Protein 1VFJ (pdb70)

InterPro domains:
  IPR002187 Nitrogen regulatory protein PII [PF00543] (1-106)
  IPR002187 Nitrogen regulatory protein PII [PR00340] (2-17)
  IPR002187 Nitrogen regulatory protein PII [PR00340] (23-41)
  IPR002187 Nitrogen regulatory protein PII [PR00340] (52-75)
  IPR002187 Nitrogen regulatory protein PII [PR00340] (83-103)
  IPR002187 Nitrogen regulatory protein PII [PS51343] (1-112)
  IPR002187 Nitrogen regulatory protein PII [PTHR30115] (3-111)
  IPR002187 Nitrogen regulatory protein PII [SM00938] (4-105)
  IPR011322 Nitrogen regulatory PII-like, alpha/beta [SSF54913] (1-112)
  IPR015867 Nitrogen regulatory protein PII/ATP phosphoribosyltransferase, C-terminal [G3DSA:3.30.70.120] (1-116)
  IPR017918 Nitrogen regulatory protein PII, conserved site [PS00638] (83-96)

Sequence (300 aa):
MKLIVAIVRPEKLNEVLKALFQAEVRGLTLSRVQGHGGETERVETYRGTTVKMELHEKVRLEIGVSEPFVKPTVEAILKAARTGEVGDGKIFVLPVEKVYRIRTGEEDEAAVTPVQMKLIVAIVRPEKLNEVLKALFQAEVRGLTLSRVQGHGMELHEKVRLEIGVSEPFVKPTVEAILKAARTGEVGDGKIFVLPVEKVYRIRTGEEDMKLIVAIVRPEKLNEVLKALFQAEVRGLTLSRVQGHELHEKVRLEIGVSEPFVKPTVEAILKAARTGEVGDGKIFVLPVEKVYRIRTGEED

Organism: Thermus thermophilus (NCBI:txid274)

Solvent-accessible surface area: 14089 Å² total; per-residue (Å²): 32,33,2,0,0,0,11,0,43,47,130,35,13,104,79,0,17,151,12,0,61,162,23,79,8,88,32,11,13,2,24,102,6,65,0,20,20,21,135,78,50,102,128,85,2,116,180,11,93,27,48,132,114,5,40,91,85,11,0,14,0,10,0,13,5,5,86,92,42,15,167,49,0,7,111,12,0,25,143,2,0,125,56,24,120,85,11,1,17,29,0,13,1,6,22,16,85,58,0,30,35,4,70,60,38,70,81,37,107,54,0,13,64,35,116,168,32,42,2,0,0,0,12,0,38,49,123,40,29,125,87,0,8,88,20,0,4,71,46,110,20,70,10,6,13,14,25,196,8,63,3,37,77,179,120,64,107,110,29,5,15,0,8,0,3,6,27,84,100,127,17,111,56,5,1,86,27,0,14,182,13,0,116,56,40,119,132,31,1,19,41,0,8,4,6,24,18,98,85,7,29,57,1,83,76,28,100,74,103,62,31,1,0,1,0,12,0,37,43,132,39,28,103,68,0,14,130,28,1,120,144,28,117,9,150,30,14,12,10,25,159,8,70,1,93,183,68,97,96,18,5,14,0,6,0,10,8,43,91,102,69,19,131,48,0,3,65,8,0,39,159,5,0,124,51,28,117,119,26,2,15,40,0,9,0,5,35,18,82,96,4,26,78,0,86,37,26,116,106,87

Radius of gyration: 18.3 Å; Cα contacts (8 Å, |Δi|>4): 705; chains: 3; bou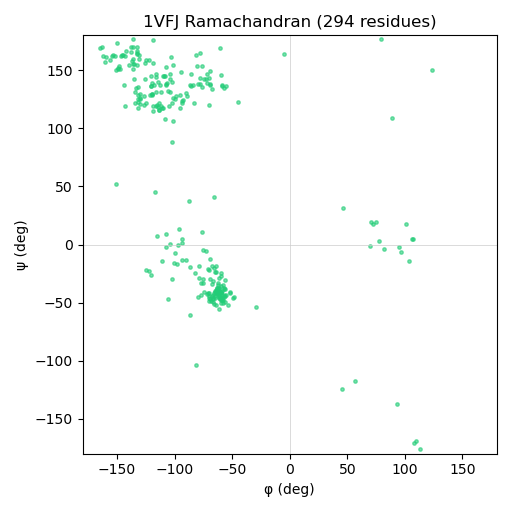nding box: 39×46×52 Å

Nearest PDB structures (foldseek):
  1vfj-assembly1_A  TM=1.009E+00  e=2.622E-23  Thermus thermophilus
  3mhy-assembly1_C  TM=8.639E-01  e=2.122E-12  Azospirillum brasilense
  3n5b-assembly1_A  TM=8.420E-01  e=3.493E-12  Nostoc sp. PCC 7120 = FACHB-418
  7p4v-assembly1_A  TM=8.617E-01  e=2.412E-11  Methanothermococcus thermolithotrophicus DSM 2095
  3ncr-assembly1_A  TM=8.640E-01  e=4.226E-11  Archaeoglobus fulgidus

CATH classification: 3.30.70.120

Secondary structure (DSSP, 8-state):
-EEEEEEE-GGGHHHHHHHHHHTT----EEEEEEEE-TT---HHHHTTS--STT-EEEEEEEEEE-GGGHHHHHHHHHHHH--SSTT--EEEEEE-SEEEETTT--BTHHHHS---/-EEEEEEE-GGGHHHHHHHHHHH--S-EEEEEEEEE----EEEEEEEEEE-GGGHHHHHHHHHHHH--SSTT--EEEEEE-SEEEETTT--B-/-EEEEEEE-GGGHHHHHHHHHHTT---EEEEEEEE---EEEEEEEEEE-HHHHHHHHHHHHHHH--SSTT--EEEEEE-SEEEETTTTEE-

Structure (mmCIF, N/CA/C/O backbone):
data_1VFJ
#
_entry.id   1VFJ
#
_cell.length_a   53.144
_cell.length_b   75.228
_cell.length_c   76.816
_cell.angle_alpha   90.00
_cell.angle_beta   90.00
_cell.angle_gamma   90.00
#
_symmetry.space_group_name_H-M   'P 21 21 21'
#
loop_
_entity.id
_entity.type
_entity.pdbx_description
1 polymer 'nitrogen regulatory protein p-II'
2 water water
#
loop_
_atom_site.group_PDB
_atom_site.id
_atom_site.type_symbol
_atom_site.label_atom_id
_atom_site.label_alt_id
_atom_site.label_comp_id
_atom_site.label_asym_id
_atom_site.label_entity_id
_atom_site.label_seq_id
_atom_site.pdbx_PDB_ins_code
_atom_site.Cartn_x
_atom_site.Cartn_y
_atom_site.Cartn_z
_atom_site.occupancy
_atom_site.B_iso_or_equiv
_atom_site.auth_seq_id
_atom_site.auth_comp_id
_atom_site.auth_asym_id
_atom_site.auth_atom_id
_atom_site.pdbx_PDB_model_num
ATOM 1 N N . MET A 1 1 ? 0.401 23.946 -27.677 1.00 26.83 1 MET A N 1
ATOM 2 C CA . MET A 1 1 ? 1.630 23.346 -27.072 1.00 25.46 1 MET A CA 1
ATOM 3 C C . MET A 1 1 ? 1.351 23.030 -25.613 1.00 21.38 1 MET A C 1
ATOM 4 O O . MET A 1 1 ? 0.532 23.694 -24.976 1.00 21.57 1 MET A O 1
ATOM 9 N N . LYS A 1 2 ? 2.039 22.023 -25.085 1.00 19.34 2 LYS A N 1
ATOM 10 C CA . LYS A 1 2 ? 1.901 21.677 -23.683 1.00 17.14 2 LYS A CA 1
ATOM 11 C C . LYS A 1 2 ? 3.300 21.345 -23.162 1.00 17.98 2 LYS A C 1
ATOM 12 O O . LYS A 1 2 ? 4.201 20.986 -23.929 1.00 17.21 2 LYS A O 1
ATOM 18 N N . LEU A 1 3 ? 3.479 21.516 -21.864 1.00 15.74 3 LEU A N 1
ATOM 19 C CA . LEU A 1 3 ? 4.751 21.154 -21.266 1.00 13.78 3 LEU A CA 1
ATOM 20 C C . LEU A 1 3 ? 4.392 19.959 -20.398 1.00 17.17 3 LEU A C 1
ATOM 21 O O . LEU A 1 3 ? 3.549 20.049 -19.489 1.00 17.15 3 LEU A O 1
ATOM 26 N N . ILE A 1 4 ? 5.007 18.818 -20.691 1.00 13.93 4 ILE A N 1
ATOM 27 C CA . ILE A 1 4 ? 4.712 17.621 -19.908 1.00 14.37 4 ILE A CA 1
ATOM 28 C C . ILE A 1 4 ? 5.794 17.379 -18.859 1.00 16.18 4 ILE A C 1
ATOM 29 O O . ILE A 1 4 ? 6.975 17.362 -19.176 1.00 16.02 4 ILE A O 1
ATOM 34 N N . VAL A 1 5 ? 5.383 17.256 -17.604 1.00 13.47 5 VAL A N 1
ATOM 35 C CA . VAL A 1 5 ? 6.346 16.987 -16.540 1.00 14.54 5 VAL A CA 1
ATOM 36 C C . VAL A 1 5 ? 5.982 15.606 -15.994 1.00 16.47 5 VAL A C 1
ATOM 37 O O . VAL A 1 5 ? 4.860 15.388 -15.516 1.00 19.45 5 VAL A O 1
ATOM 41 N N . ALA A 1 6 ? 6.919 14.670 -16.077 1.00 15.17 6 ALA A N 1
ATOM 42 C CA . ALA A 1 6 ? 6.662 13.318 -15.587 1.00 15.60 6 ALA A CA 1
ATOM 43 C C . ALA A 1 6 ? 7.661 12.939 -14.491 1.00 18.72 6 ALA A C 1
ATOM 44 O O . ALA A 1 6 ? 8.844 13.178 -14.629 1.00 17.13 6 ALA A O 1
ATOM 46 N N . ILE A 1 7 ? 7.163 12.329 -13.424 1.00 15.09 7 ILE A N 1
ATOM 47 C CA . ILE A 1 7 ? 7.999 11.855 -12.315 1.00 14.99 7 ILE A CA 1
ATOM 48 C C . ILE A 1 7 ? 7.947 10.315 -12.406 1.00 17.86 7 ILE A C 1
ATOM 49 O O . ILE A 1 7 ? 6.872 9.741 -12.284 1.00 17.63 7 ILE A O 1
ATOM 54 N N . VAL A 1 8 ? 9.090 9.662 -12.643 1.00 14.40 8 VAL A N 1
ATOM 55 C CA . VAL A 1 8 ? 9.136 8.191 -12.790 1.00 15.94 8 VAL A CA 1
ATOM 56 C C . VAL A 1 8 ? 10.258 7.586 -11.951 1.00 19.68 8 VAL A C 1
ATOM 57 O O . VAL A 1 8 ? 11.157 8.289 -11.491 1.00 17.95 8 VAL A O 1
ATOM 61 N N . ARG A 1 9 ? 10.199 6.274 -11.754 1.00 17.24 9 ARG A N 1
ATOM 62 C CA . ARG A 1 9 ? 11.223 5.577 -10.978 1.00 16.62 9 ARG A CA 1
ATOM 63 C C . ARG A 1 9 ? 12.498 5.512 -11.783 1.00 17.02 9 ARG A C 1
ATOM 64 O O . ARG A 1 9 ? 12.469 5.335 -13.008 1.00 18.10 9 ARG A O 1
ATOM 72 N N . PRO A 1 10 ? 13.637 5.647 -11.109 1.00 17.62 10 PRO A N 1
ATOM 73 C CA . PRO A 1 10 ? 14.907 5.590 -11.833 1.00 19.76 10 PRO A CA 1
ATOM 74 C C . PRO A 1 10 ? 15.061 4.285 -12.613 1.00 16.69 10 PRO A C 1
ATOM 75 O O . PRO A 1 10 ? 15.598 4.290 -13.709 1.00 24.30 10 PRO A O 1
ATOM 79 N N . GLU A 1 11 ? 14.592 3.174 -12.053 1.00 19.61 11 GLU A N 1
ATOM 80 C CA . GLU A 1 11 ? 14.757 1.891 -12.763 1.00 26.69 11 GLU A CA 1
ATOM 81 C C . GLU A 1 11 ? 13.903 1.784 -14.016 1.00 26.96 11 GLU A C 1
ATOM 82 O O . GLU A 1 11 ? 14.084 0.866 -14.838 1.00 29.20 11 GLU A O 1
ATOM 88 N N . LYS A 1 12 ? 12.963 2.708 -14.164 1.00 20.51 12 LYS A N 1
ATOM 89 C CA . LYS A 1 12 ? 12.102 2.712 -15.330 1.00 20.75 12 LYS A CA 1
ATOM 90 C C . LYS A 1 12 ? 12.541 3.720 -16.373 1.00 20.53 12 LYS A C 1
ATOM 91 O O . LYS A 1 12 ? 12.004 3.731 -17.465 1.00 20.90 12 LYS A O 1
ATOM 97 N N . LEU A 1 13 ? 13.528 4.552 -16.042 1.00 21.67 13 LEU A N 1
ATOM 98 C CA . LEU A 1 13 ? 13.960 5.608 -16.954 1.00 21.85 13 LEU A CA 1
ATOM 99 C C . LEU A 1 13 ? 14.336 5.153 -18.352 1.00 23.16 13 LEU A C 1
ATOM 100 O O . LEU A 1 13 ? 13.845 5.710 -19.325 1.00 21.19 13 LEU A O 1
ATOM 105 N N . ASN A 1 14 ? 15.210 4.156 -18.471 1.00 23.62 14 ASN A N 1
ATOM 106 C CA . ASN A 1 14 ? 15.594 3.732 -19.815 1.00 25.24 14 ASN A CA 1
ATOM 107 C C . ASN A 1 14 ? 14.407 3.256 -20.657 1.00 21.39 14 ASN A C 1
ATOM 108 O O . ASN A 1 14 ? 14.334 3.588 -21.833 1.00 24.28 14 ASN A O 1
ATOM 113 N N . GLU A 1 15 ? 13.492 2.486 -20.067 1.00 25.07 15 GLU A N 1
ATOM 114 C CA . GLU A 1 15 ? 12.312 1.998 -20.808 1.00 25.51 15 GLU A CA 1
ATOM 115 C C . GLU A 1 15 ? 11.459 3.190 -21.236 1.00 27.44 15 GLU A C 1
ATOM 116 O O . GLU A 1 15 ? 10.864 3.196 -22.310 1.00 26.22 15 GLU A O 1
ATOM 122 N N . VAL A 1 16 ? 11.378 4.191 -20.366 1.00 19.50 16 VAL A N 1
ATOM 123 C CA . VAL A 1 16 ? 10.602 5.372 -20.687 1.00 18.53 16 VAL A CA 1
ATOM 124 C C . VAL A 1 16 ? 11.213 6.163 -21.835 1.00 20.47 16 VAL A C 1
ATOM 125 O O . VAL A 1 16 ? 10.501 6.545 -22.754 1.00 20.19 16 VAL A O 1
ATOM 129 N N . LEU A 1 17 ? 12.525 6.404 -21.781 1.00 19.88 17 LEU A N 1
ATOM 130 C CA . LEU A 1 17 ? 13.190 7.145 -22.854 1.00 23.17 17 LEU A CA 1
ATOM 131 C C . LEU A 1 17 ? 13.078 6.408 -24.186 1.00 24.17 17 LEU A C 1
ATOM 132 O O . LEU A 1 17 ? 12.846 7.033 -25.219 1.00 23.28 17 LEU A O 1
ATOM 137 N N . LYS A 1 18 ? 13.217 5.086 -24.170 1.00 30.29 18 LYS A N 1
ATOM 138 C CA . LYS A 1 18 ? 13.106 4.341 -25.421 1.00 33.73 18 LYS A CA 1
ATOM 139 C C . LYS A 1 18 ? 11.708 4.439 -25.991 1.00 30.61 18 LYS A C 1
ATOM 140 O O . LYS A 1 18 ? 11.538 4.604 -27.200 1.00 29.51 18 LYS A O 1
ATOM 146 N N . ALA A 1 19 ? 10.705 4.359 -25.121 1.00 27.89 19 ALA A N 1
ATOM 147 C CA . ALA A 1 19 ? 9.321 4.470 -25.551 1.00 23.43 19 ALA A CA 1
ATOM 148 C C . ALA A 1 19 ? 9.043 5.863 -26.121 1.00 27.50 19 ALA A C 1
ATOM 149 O O . ALA A 1 19 ? 8.309 6.005 -27.110 1.00 27.53 19 ALA A O 1
ATOM 151 N N . LEU A 1 20 ? 9.588 6.902 -25.485 1.00 23.49 20 LEU A N 1
ATOM 152 C CA . LEU A 1 20 ? 9.382 8.249 -25.987 1.00 26.37 20 LEU A CA 1
ATOM 153 C C . LEU A 1 20 ? 10.019 8.452 -27.358 1.00 28.40 20 LEU A C 1
ATOM 154 O O . LEU A 1 20 ? 9.399 9.022 -28.248 1.00 29.23 20 LEU A O 1
ATOM 159 N N . PHE A 1 21 ? 11.255 7.998 -27.526 1.00 28.89 21 PHE A N 1
ATOM 160 C CA . PHE A 1 21 ? 11.920 8.159 -28.812 1.00 36.52 21 PHE A CA 1
ATOM 161 C C . PHE A 1 21 ? 11.142 7.396 -29.887 1.00 38.67 21 PHE A C 1
ATOM 162 O O . PHE A 1 21 ? 10.950 7.892 -30.990 1.00 42.36 21 PHE A O 1
ATOM 170 N N . GLN A 1 22 ? 10.668 6.205 -29.544 1.00 35.13 22 GLN A N 1
ATOM 171 C CA . GLN A 1 22 ? 9.887 5.399 -30.462 1.00 41.22 22 GLN A CA 1
ATOM 172 C C . GLN A 1 22 ? 8.641 6.172 -30.878 1.00 40.11 22 GLN A C 1
ATOM 173 O O . GLN A 1 22 ? 8.092 5.931 -31.947 1.00 40.45 22 GLN A O 1
ATOM 179 N N . ALA A 1 23 ? 8.202 7.117 -30.045 1.00 34.95 23 ALA A N 1
ATOM 180 C CA . ALA A 1 23 ? 7.014 7.906 -30.354 1.00 33.01 23 ALA A CA 1
ATOM 181 C C . ALA A 1 23 ? 7.310 9.256 -31.005 1.00 29.79 23 ALA A C 1
ATOM 182 O O . ALA A 1 23 ? 6.422 10.104 -31.094 1.00 32.95 23 ALA A O 1
ATOM 184 N N . GLU A 1 24 ? 8.549 9.446 -31.463 1.00 31.43 24 GLU A N 1
ATOM 185 C CA . GLU A 1 24 ? 8.987 10.695 -32.109 1.00 38.65 24 GLU A CA 1
ATOM 186 C C . GLU A 1 24 ? 9.117 11.891 -31.157 1.00 37.75 24 GLU A C 1
ATOM 187 O O . GLU A 1 24 ? 9.112 13.045 -31.589 1.00 39.32 24 GLU A O 1
ATOM 193 N N . VAL A 1 25 ? 9.224 11.609 -29.865 1.00 37.39 25 VAL A N 1
ATOM 194 C CA . VAL A 1 25 ? 9.362 12.645 -28.848 1.00 39.42 25 VAL A CA 1
ATOM 195 C C . VAL A 1 25 ? 10.832 12.671 -28.446 1.00 47.86 25 VAL A C 1
ATOM 196 O O . VAL A 1 25 ? 11.228 11.986 -27.492 1.00 43.12 25 VAL A O 1
ATOM 200 N N . ARG A 1 26 ? 11.626 13.464 -29.173 1.00 44.52 26 ARG A N 1
ATOM 201 C CA . ARG A 1 26 ? 13.080 13.564 -28.963 1.00 51.28 26 ARG A CA 1
ATOM 202 C C . ARG A 1 26 ? 13.591 14.565 -27.921 1.00 48.47 26 ARG A C 1
ATOM 203 O O . ARG A 1 26 ? 14.270 14.190 -26.958 1.00 49.48 26 ARG A O 1
ATOM 211 N N . GLY A 1 27 ? 13.286 15.841 -28.146 1.00 40.16 27 GLY A N 1
ATOM 212 C CA . GLY A 1 27 ? 13.753 16.895 -27.260 1.00 39.46 27 GLY A CA 1
ATOM 213 C C . GLY A 1 27 ? 13.129 16.931 -25.880 1.00 31.24 27 GLY A C 1
ATOM 214 O O . GLY A 1 27 ? 11.917 17.100 -25.744 1.00 30.96 27 GLY A O 1
ATOM 215 N N . LEU A 1 28 ? 13.969 16.795 -24.855 1.00 28.32 28 LEU A N 1
ATOM 216 C CA . LEU A 1 28 ? 13.493 16.799 -23.472 1.00 23.93 28 LEU A CA 1
ATOM 217 C C . LEU A 1 28 ? 14.656 17.006 -22.496 1.00 22.49 28 LEU A C 1
ATOM 218 O O . LEU A 1 28 ? 15.835 16.969 -22.886 1.00 25.14 28 LEU A O 1
ATOM 223 N N . THR A 1 29 ? 14.333 17.257 -21.231 1.00 18.62 29 THR A N 1
ATOM 224 C CA . THR A 1 29 ? 15.394 17.366 -20.237 1.00 18.88 29 THR A CA 1
ATOM 225 C C . THR A 1 29 ? 14.972 16.596 -19.010 1.00 17.26 29 THR A C 1
ATOM 226 O O . THR A 1 29 ? 13.791 16.365 -18.788 1.00 19.47 29 THR A O 1
ATOM 230 N N . LEU A 1 30 ? 15.950 16.165 -18.236 1.00 16.42 30 LEU A N 1
ATOM 231 C CA . LEU A 1 30 ? 15.612 15.425 -17.037 1.00 17.45 30 LEU A CA 1
ATOM 232 C C . LEU A 1 30 ? 16.590 15.685 -15.901 1.00 17.39 30 LEU A C 1
ATOM 233 O O . LEU A 1 30 ? 17.685 16.213 -16.087 1.00 14.97 30 LEU A O 1
ATOM 238 N N . SER A 1 31 ? 16.146 15.356 -14.700 1.00 17.56 31 SER A N 1
ATOM 239 C CA . SER A 1 31 ? 16.974 15.524 -13.532 1.00 18.69 31 SER A CA 1
ATOM 240 C C . SER A 1 31 ? 16.462 14.657 -12.412 1.00 20.53 31 SER A C 1
ATOM 241 O O . SER A 1 31 ? 15.309 14.200 -12.410 1.00 17.56 31 SER A O 1
ATOM 244 N N . ARG A 1 32 ? 17.341 14.426 -11.446 1.00 18.05 32 ARG A N 1
ATOM 245 C CA . ARG A 1 32 ? 16.992 13.627 -10.285 1.00 15.84 32 ARG A CA 1
ATOM 246 C C . ARG A 1 32 ? 16.361 14.501 -9.214 1.00 19.59 32 ARG A C 1
ATOM 247 O O . ARG A 1 32 ? 16.816 15.626 -8.927 1.00 20.15 32 ARG A O 1
ATOM 255 N N . VAL A 1 33 ? 15.305 13.995 -8.603 1.00 14.84 33 VAL A N 1
ATOM 256 C CA . VAL A 1 33 ? 14.645 14.724 -7.526 1.00 14.59 33 VAL A CA 1
ATOM 257 C C . VAL A 1 33 ? 14.322 13.708 -6.435 1.00 15.53 33 VAL A C 1
ATOM 258 O O . VAL A 1 33 ? 14.483 12.481 -6.633 1.00 16.95 33 VAL A O 1
ATOM 262 N N . GLN A 1 34 ? 13.901 14.205 -5.274 1.00 13.12 34 GLN A N 1
ATOM 263 C CA . GLN A 1 34 ? 13.509 13.288 -4.196 1.00 13.33 34 GLN A CA 1
ATOM 264 C C . GLN A 1 34 ? 12.001 13.425 -4.154 1.00 18.75 34 GLN A C 1
ATOM 265 O O . GLN A 1 34 ? 11.485 14.533 -4.258 1.00 19.03 34 GLN A O 1
ATOM 271 N N . GLY A 1 35 ? 11.275 12.326 -3.999 1.00 15.09 35 GLY A N 1
ATOM 272 C CA . GLY A 1 35 ? 9.838 12.517 -3.978 1.00 17.59 35 GLY A CA 1
ATOM 273 C C . GLY A 1 35 ? 9.087 11.523 -3.141 1.00 21.19 35 GLY A C 1
ATOM 274 O O . GLY A 1 35 ? 9.647 10.563 -2.608 1.00 18.72 35 GLY A O 1
ATOM 275 N N . HIS A 1 36 ? 7.793 11.789 -3.016 1.00 16.17 36 HIS A N 1
ATOM 276 C CA . HIS A 1 36 ? 6.915 10.931 -2.252 1.00 19.07 36 HIS A CA 1
ATOM 277 C C . HIS A 1 36 ? 5.631 10.957 -3.060 1.00 21.09 36 HIS A C 1
ATOM 278 O O . HIS A 1 36 ? 5.045 12.019 -3.267 1.00 23.12 36 HIS A O 1
ATOM 285 N N . GLY A 1 37 ? 5.221 9.793 -3.533 1.00 31.99 37 GLY A N 1
ATOM 286 C CA . GLY A 1 37 ? 4.026 9.728 -4.337 1.00 35.56 37 GLY A CA 1
ATOM 287 C C . GLY A 1 37 ? 2.989 8.862 -3.691 1.00 35.23 37 GLY A C 1
ATOM 288 O O . GLY A 1 37 ? 3.217 8.224 -2.652 1.00 38.11 37 GLY A O 1
ATOM 289 N N . GLY A 1 38 ? 1.834 8.821 -4.327 1.00 39.68 38 GLY A N 1
ATOM 290 C CA . GLY A 1 38 ? 0.759 8.047 -3.776 1.00 35.14 38 GLY A CA 1
ATOM 291 C C . GLY A 1 38 ? 0.225 8.953 -2.684 1.00 40.99 38 GLY A C 1
ATOM 292 O O . GLY A 1 38 ? 0.763 10.039 -2.403 1.00 47.22 38 GLY A O 1
ATOM 293 N N . GLU A 1 39 ? -0.831 8.495 -2.058 1.00 29.94 39 GLU A N 1
ATOM 294 C CA . GLU A 1 39 ? -1.471 9.257 -1.009 1.00 31.30 39 GLU A CA 1
ATOM 295 C C . GLU A 1 39 ? -1.338 8.442 0.263 1.00 31.01 39 GLU A C 1
ATOM 296 O O . GLU A 1 39 ? -2.303 8.269 1.013 1.00 32.75 39 GLU A O 1
ATOM 302 N N . THR A 1 40 ? -0.134 7.920 0.482 1.00 27.69 40 THR A N 1
ATOM 303 C CA . THR A 1 40 ? 0.176 7.132 1.670 1.00 32.06 40 THR A CA 1
ATOM 304 C C . THR A 1 40 ? 1.234 7.851 2.522 1.00 33.28 40 THR A C 1
ATOM 305 O O . THR A 1 40 ? 2.108 8.531 1.984 1.00 35.18 40 THR A O 1
ATOM 309 N N . GLU A 1 41 ? 1.156 7.704 3.847 1.00 27.17 41 GLU A N 1
ATOM 310 C CA . GLU A 1 41 ? 2.141 8.301 4.757 1.00 24.62 41 GLU A CA 1
ATOM 311 C C . GLU A 1 41 ? 2.245 7.342 5.930 1.00 32.89 41 GLU A C 1
ATOM 312 O O . GLU A 1 41 ? 1.269 6.660 6.260 1.00 25.14 41 GLU A O 1
ATOM 318 N N . ARG A 1 42 ? 3.411 7.301 6.570 1.00 27.45 42 ARG A N 1
ATOM 319 C CA . ARG A 1 42 ? 3.564 6.451 7.741 1.00 31.21 42 ARG A CA 1
ATOM 320 C C . ARG A 1 42 ? 2.965 7.220 8.908 1.00 26.39 42 ARG A C 1
ATOM 321 O O . ARG A 1 42 ? 2.913 8.463 8.907 1.00 25.53 42 ARG A O 1
ATOM 329 N N . VAL A 1 43 ? 2.498 6.501 9.918 1.00 28.29 43 VAL A N 1
ATOM 330 C CA . VAL A 1 43 ? 1.940 7.178 11.083 1.00 27.35 43 VAL A CA 1
ATOM 331 C C . VAL A 1 43 ? 2.933 8.179 11.711 1.00 32.42 43 VAL A C 1
ATOM 332 O O . VAL A 1 43 ? 2.576 9.307 12.076 1.00 29.14 43 VAL A O 1
ATOM 336 N N . GLU A 1 44 ? 4.190 7.773 11.830 1.00 35.17 44 GLU A N 1
ATOM 337 C CA . GLU A 1 44 ? 5.185 8.645 12.435 1.00 43.14 44 GLU A CA 1
ATOM 338 C C . GLU A 1 44 ? 5.370 9.928 11.624 1.00 39.74 44 GLU A C 1
ATOM 339 O O . GLU A 1 44 ? 5.611 11.002 12.183 1.00 37.25 44 GLU A O 1
ATOM 345 N N . THR A 1 45 ? 5.215 9.819 10.309 1.00 33.52 45 THR A N 1
ATOM 346 C CA . THR A 1 45 ? 5.364 10.978 9.431 1.00 34.04 45 THR A CA 1
ATOM 347 C C . THR A 1 45 ? 4.232 11.986 9.650 1.00 34.46 45 THR A C 1
ATOM 348 O O . THR A 1 45 ? 4.466 13.196 9.789 1.00 30.93 45 THR A O 1
ATOM 352 N N . TYR A 1 46 ? 3.003 11.484 9.664 1.00 24.23 46 TYR A N 1
ATOM 353 C CA . TYR A 1 46 ? 1.842 12.336 9.882 1.00 26.92 46 TYR A CA 1
ATOM 354 C C . TYR A 1 46 ? 1.929 12.989 11.270 1.00 34.57 46 TYR A C 1
ATOM 355 O O . TYR A 1 46 ? 1.408 14.073 11.486 1.00 37.28 46 TYR A O 1
ATOM 364 N N . ARG A 1 47 ? 2.584 12.316 12.209 1.00 43.77 47 ARG A N 1
ATOM 365 C CA . ARG A 1 47 ? 2.728 12.856 13.552 1.00 57.64 47 ARG A CA 1
ATOM 366 C C . ARG A 1 47 ? 3.784 13.963 13.543 1.00 63.61 47 ARG A C 1
ATOM 367 O O . ARG A 1 47 ? 4.016 14.627 14.555 1.00 64.82 47 ARG A O 1
ATOM 375 N N . GLY A 1 48 ? 4.415 14.153 12.385 1.00 69.74 48 GLY A N 1
ATOM 376 C CA . GLY A 1 48 ? 5.426 15.185 12.224 1.00 76.10 48 GLY A CA 1
ATOM 377 C C . GLY A 1 48 ? 6.727 14.951 12.969 1.00 80.34 48 GLY A C 1
ATOM 378 O O . GLY A 1 48 ? 7.654 15.756 12.883 1.00 79.54 48 GLY A O 1
ATOM 379 N N . THR A 1 49 ? 6.802 13.848 13.702 1.00 84.69 49 THR A N 1
ATOM 380 C CA . THR A 1 49 ? 7.998 13.529 14.465 1.00 89.23 49 THR A CA 1
ATOM 381 C C . THR A 1 49 ? 9.081 12.950 13.563 1.00 90.12 49 THR A C 1
ATOM 382 O O . THR A 1 49 ? 10.257 12.945 13.922 1.00 89.30 49 THR A O 1
ATOM 386 N N . THR A 1 50 ? 8.687 12.483 12.383 1.00 92.69 50 THR A N 1
ATOM 387 C CA . THR A 1 50 ? 9.645 11.874 11.470 1.00 95.61 50 THR A CA 1
ATOM 388 C C . THR A 1 50 ? 9.331 12.065 9.987 1.00 96.64 50 THR A C 1
ATOM 389 O O . THR A 1 50 ? 8.178 12.232 9.598 1.00 97.72 50 THR A O 1
ATOM 393 N N . VAL A 1 51 ? 10.382 12.033 9.173 1.00 96.91 51 VAL A N 1
ATOM 394 C CA . VAL A 1 51 ? 10.282 12.157 7.721 1.00 96.76 51 VAL A CA 1
ATOM 395 C C . VAL A 1 51 ? 11.464 11.380 7.130 1.00 96.83 51 VAL A C 1
ATOM 396 O O . VAL A 1 51 ? 12.232 11.901 6.316 1.00 98.76 51 VAL A O 1
ATOM 400 N N . LYS A 1 52 ? 11.606 10.129 7.564 1.00 93.02 52 LYS A N 1
ATOM 401 C CA . LYS A 1 52 ? 12.688 9.265 7.102 1.00 88.21 52 LYS A CA 1
ATOM 402 C C . LYS A 1 52 ? 12.381 8.621 5.758 1.00 82.87 52 LYS A C 1
ATOM 403 O O . LYS A 1 52 ? 12.471 9.268 4.712 1.00 83.21 52 LYS A O 1
ATOM 409 N N . MET A 1 53 ? 12.025 7.340 5.791 1.00 74.63 53 MET A N 1
ATOM 410 C CA . MET A 1 53 ? 11.714 6.609 4.571 1.00 67.99 53 MET A CA 1
ATOM 411 C C . MET A 1 53 ? 10.471 7.128 3.858 1.00 57.44 53 MET A C 1
ATOM 412 O O . MET A 1 53 ? 9.656 6.345 3.372 1.00 57.46 53 MET A O 1
ATOM 417 N N . GLU A 1 54 ? 10.312 8.445 3.809 1.00 37.69 54 GLU A N 1
ATOM 418 C CA . GLU A 1 54 ? 9.169 8.998 3.105 1.00 39.49 54 GLU A CA 1
ATOM 419 C C . GLU A 1 54 ? 9.620 9.516 1.750 1.00 30.29 54 GLU A C 1
ATOM 420 O O . GLU A 1 54 ? 8.841 9.492 0.801 1.00 32.54 54 GLU A O 1
ATOM 426 N N . LEU A 1 55 ? 10.872 9.970 1.625 1.00 21.43 55 LEU A N 1
ATOM 427 C CA . LEU A 1 55 ? 11.304 10.456 0.310 1.00 19.88 55 LEU A CA 1
ATOM 428 C C . LEU A 1 55 ? 12.209 9.445 -0.396 1.00 21.20 55 LEU A C 1
ATOM 429 O O . LEU A 1 55 ? 13.018 8.779 0.241 1.00 24.49 55 LEU A O 1
ATOM 434 N N . HIS A 1 56 ? 12.059 9.331 -1.710 1.00 19.00 56 HIS A N 1
ATOM 435 C CA . HIS A 1 56 ? 12.822 8.384 -2.514 1.00 19.14 56 HIS A CA 1
ATOM 436 C C . HIS A 1 56 ? 13.306 9.046 -3.798 1.00 18.33 56 HIS A C 1
ATOM 437 O O . HIS A 1 56 ? 12.643 9.937 -4.312 1.00 18.45 56 HIS A O 1
ATOM 444 N N . GLU A 1 57 ? 14.437 8.609 -4.347 1.00 17.04 57 GLU A N 1
ATOM 445 C CA . GLU A 1 57 ? 14.887 9.238 -5.568 1.00 14.69 57 GLU A CA 1
ATOM 446 C C . GLU A 1 57 ? 13.964 8.892 -6.748 1.00 15.54 57 GLU A C 1
ATOM 447 O O . GLU A 1 57 ? 13.527 7.739 -6.895 1.00 16.74 57 GLU A O 1
ATOM 453 N N . LYS A 1 58 ? 13.676 9.909 -7.563 1.00 13.67 58 LYS A N 1
ATOM 454 C CA . LYS A 1 58 ? 12.839 9.771 -8.761 1.00 14.38 58 LYS A CA 1
ATOM 455 C C . LYS A 1 58 ? 13.537 10.544 -9.862 1.00 14.92 58 LYS A C 1
ATOM 456 O O . LYS A 1 58 ? 14.492 11.298 -9.604 1.00 17.80 58 LYS A O 1
ATOM 462 N N . VAL A 1 59 ? 13.045 10.376 -11.086 1.00 13.54 59 VAL A N 1
ATOM 463 C CA . VAL A 1 59 ? 13.589 11.135 -12.208 1.00 14.97 59 VAL A CA 1
ATOM 464 C C . VAL A 1 59 ? 12.443 12.015 -12.710 1.00 16.33 59 VAL A C 1
ATOM 465 O O . VAL A 1 59 ? 11.318 11.559 -12.874 1.00 15.77 59 VAL A O 1
ATOM 469 N N . ARG A 1 60 ? 12.735 13.292 -12.885 1.00 15.04 60 ARG A N 1
ATOM 470 C CA . ARG A 1 60 ? 11.750 14.248 -13.370 1.00 17.00 60 ARG A CA 1
ATOM 471 C C . ARG A 1 60 ? 12.074 14.570 -14.821 1.00 19.21 60 ARG A C 1
ATOM 472 O O . ARG A 1 60 ? 13.152 15.078 -15.109 1.00 17.25 60 ARG A O 1
ATOM 480 N N . LEU A 1 61 ? 11.137 14.281 -15.731 1.00 14.25 61 LEU A N 1
ATOM 481 C CA . LEU A 1 61 ? 11.308 14.563 -17.143 1.00 14.86 61 LEU A CA 1
ATOM 482 C C . LEU A 1 61 ? 10.422 15.761 -17.502 1.00 16.09 61 LEU A C 1
ATOM 483 O O . LEU A 1 61 ? 9.297 15.867 -17.024 1.00 18.11 61 LEU A O 1
ATOM 488 N N . GLU A 1 62 ? 10.953 16.663 -18.324 1.00 16.27 62 GLU A N 1
ATOM 489 C CA . GLU A 1 62 ? 10.227 17.869 -18.764 1.00 16.61 62 GLU A CA 1
ATOM 490 C C . GLU A 1 62 ? 10.297 17.833 -20.288 1.00 16.28 62 GLU A C 1
ATOM 491 O O . GLU A 1 62 ? 11.392 17.904 -20.861 1.00 18.54 62 GLU A O 1
ATOM 497 N N . ILE A 1 63 ? 9.134 17.784 -20.940 1.00 13.76 63 ILE A N 1
ATOM 498 C CA . ILE A 1 63 ? 9.081 17.622 -22.403 1.00 15.43 63 ILE A CA 1
ATOM 499 C C . ILE A 1 63 ? 8.095 18.597 -23.020 1.00 15.49 63 ILE A C 1
ATOM 500 O O . ILE A 1 63 ? 6.906 18.564 -22.672 1.00 16.72 63 ILE A O 1
ATOM 505 N N . GLY A 1 64 ? 8.566 19.440 -23.939 1.00 14.36 64 GLY A N 1
ATOM 506 C CA . GLY A 1 64 ? 7.671 20.364 -24.616 1.00 15.02 64 GLY A CA 1
ATOM 507 C C . GLY A 1 64 ? 7.123 19.658 -25.848 1.00 21.51 64 GLY A C 1
ATOM 508 O O . GLY A 1 64 ? 7.902 19.137 -26.634 1.00 22.37 64 GLY A O 1
ATOM 509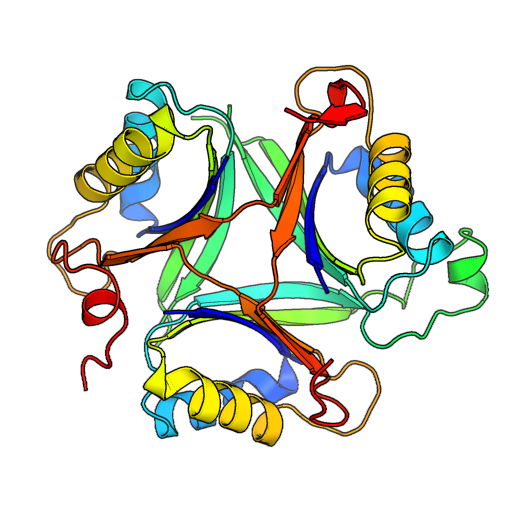 N N . VAL A 1 65 ? 5.802 19.628 -26.018 1.00 17.43 65 VAL A N 1
ATOM 510 C CA . VAL A 1 65 ? 5.233 18.935 -27.184 1.00 20.13 65 VAL A CA 1
ATOM 511 C C . VAL A 1 65 ? 4.129 19.727 -27.849 1.00 17.65 65 VAL A C 1
ATOM 512 O O . VAL A 1 65 ? 3.491 20.570 -27.227 1.00 20.83 65 VAL A O 1
ATOM 516 N N . SER A 1 66 ? 3.909 19.475 -29.142 1.00 20.58 66 SER A N 1
ATOM 517 C CA . SER A 1 66 ? 2.817 20.149 -29.843 1.00 19.97 66 SER A CA 1
ATOM 518 C C . SER A 1 66 ? 1.529 19.390 -29.504 1.00 23.89 66 SER A C 1
ATOM 519 O O . SER A 1 66 ? 1.591 18.255 -29.051 1.00 25.16 66 SER A O 1
ATOM 522 N N . GLU A 1 67 ? 0.372 20.005 -29.734 1.00 23.57 67 GLU A N 1
ATOM 523 C CA . GLU A 1 67 ? -0.898 19.381 -29.386 1.00 23.15 67 GLU A CA 1
ATOM 524 C C . GLU A 1 67 ? -1.081 17.949 -29.869 1.00 25.65 67 GLU A C 1
ATOM 525 O O . GLU A 1 67 ? -1.513 17.092 -29.107 1.00 28.75 67 GLU A O 1
ATOM 531 N N . PRO A 1 68 ? -0.743 17.670 -31.140 1.00 31.95 68 PRO A N 1
ATOM 532 C CA . PRO A 1 68 ? -0.908 16.307 -31.655 1.00 31.80 68 PRO A CA 1
ATOM 533 C C . PRO A 1 68 ? -0.111 15.259 -30.901 1.00 31.75 68 PRO A C 1
ATOM 534 O O . PRO A 1 68 ? -0.501 14.096 -30.859 1.00 31.53 68 PRO A O 1
ATOM 538 N N . PHE A 1 69 ? 1.001 15.671 -30.299 1.00 24.76 69 PHE A N 1
ATOM 539 C CA . PHE A 1 69 ? 1.851 14.734 -29.595 1.00 22.24 69 PHE A CA 1
ATOM 540 C C . PHE A 1 69 ? 1.600 14.573 -28.098 1.00 20.49 69 PHE A C 1
ATOM 541 O O . PHE A 1 69 ? 2.282 13.782 -27.435 1.00 22.42 69 PHE A O 1
ATOM 549 N N . VAL A 1 70 ? 0.617 15.283 -27.564 1.00 19.63 70 VAL A N 1
ATOM 550 C CA . VAL A 1 70 ? 0.347 15.134 -26.137 1.00 19.91 70 VAL A CA 1
ATOM 551 C C . VAL A 1 70 ? -0.118 13.711 -25.833 1.00 24.30 70 VAL A C 1
ATOM 552 O O . VAL A 1 70 ? 0.424 13.044 -24.964 1.00 19.09 70 VAL A O 1
ATOM 556 N N . LYS A 1 71 ? -1.129 13.232 -26.558 1.00 21.46 71 LYS A N 1
ATOM 557 C CA . LYS A 1 71 ? -1.624 11.896 -26.261 1.00 23.68 71 LYS A CA 1
ATOM 558 C C . LYS A 1 71 ? -0.562 10.807 -26.403 1.00 21.32 71 LYS A C 1
ATOM 559 O O . LYS A 1 71 ? -0.378 10.003 -25.501 1.00 20.74 71 LYS A O 1
ATOM 565 N N . PRO A 1 72 ? 0.166 10.762 -27.531 1.00 23.38 72 PRO A N 1
ATOM 566 C CA . PRO A 1 72 ? 1.204 9.735 -27.701 1.00 20.92 72 PRO A CA 1
ATOM 567 C C . PRO A 1 72 ? 2.286 9.807 -26.628 1.00 26.34 72 PRO A C 1
ATOM 568 O O . PRO A 1 72 ? 2.829 8.780 -26.212 1.00 19.35 72 PRO A O 1
ATOM 572 N N . THR A 1 73 ? 2.631 11.019 -26.194 1.00 19.83 73 THR A N 1
ATOM 573 C CA . THR A 1 73 ? 3.677 11.145 -25.176 1.00 22.59 73 THR A CA 1
ATOM 574 C C . THR A 1 73 ? 3.187 10.613 -23.835 1.00 19.04 73 THR A C 1
ATOM 575 O O . THR A 1 73 ? 3.884 9.862 -23.167 1.00 22.10 73 THR A O 1
ATOM 579 N N . VAL A 1 74 ? 1.988 11.008 -23.428 1.00 16.31 74 VAL A N 1
ATOM 580 C CA . VAL A 1 74 ? 1.433 10.496 -22.192 1.00 17.07 74 VAL A CA 1
ATOM 581 C C . VAL A 1 74 ? 1.318 8.967 -22.260 1.00 22.58 74 VAL A C 1
ATOM 582 O O . VAL A 1 74 ? 1.721 8.253 -21.349 1.00 17.71 74 VAL A O 1
ATOM 586 N N . GLU A 1 75 ? 0.775 8.442 -23.361 1.00 18.32 75 GLU A N 1
ATOM 587 C CA . GLU A 1 75 ? 0.619 6.985 -23.465 1.00 19.99 75 GLU A CA 1
ATOM 588 C C . GLU A 1 75 ? 1.957 6.246 -23.366 1.00 17.76 75 GLU A C 1
ATOM 589 O O . GLU A 1 75 ? 2.062 5.209 -22.716 1.00 20.84 75 GLU A O 1
ATOM 595 N N . ALA A 1 76 ? 2.994 6.780 -24.000 1.00 18.21 76 ALA A N 1
ATOM 596 C CA . ALA A 1 76 ? 4.304 6.133 -23.946 1.00 20.07 76 ALA A CA 1
ATOM 597 C C . ALA A 1 76 ? 4.826 6.058 -22.520 1.00 21.64 76 ALA A C 1
ATOM 598 O O . ALA A 1 76 ? 5.379 5.043 -22.102 1.00 16.91 76 ALA A O 1
ATOM 600 N N . ILE A 1 77 ? 4.700 7.157 -21.775 1.00 16.82 77 ILE A N 1
ATOM 601 C CA . ILE A 1 77 ? 5.155 7.169 -20.398 1.00 18.23 77 ILE A CA 1
ATOM 602 C C . ILE A 1 77 ? 4.305 6.254 -19.519 1.00 15.22 77 ILE A C 1
ATOM 603 O O . ILE A 1 77 ? 4.840 5.467 -18.731 1.00 18.80 77 ILE A O 1
ATOM 608 N N . LEU A 1 78 ? 2.986 6.320 -19.678 1.00 18.00 78 LEU A N 1
ATOM 609 C CA . LEU A 1 78 ? 2.131 5.467 -18.865 1.00 17.13 78 LEU A CA 1
ATOM 610 C C . LEU A 1 78 ? 2.423 3.991 -19.068 1.00 21.48 78 LEU A C 1
ATOM 611 O O . LEU A 1 78 ? 2.463 3.220 -18.112 1.00 22.58 78 LEU A O 1
ATOM 616 N N . LYS A 1 79 ? 2.666 3.588 -20.307 1.00 20.55 79 LYS A N 1
ATOM 617 C CA . LYS A 1 79 ? 2.915 2.169 -20.561 1.00 19.76 79 LYS A CA 1
ATOM 618 C C . LYS A 1 79 ? 4.249 1.717 -20.006 1.00 23.36 79 LYS A C 1
ATOM 619 O O . LYS A 1 79 ? 4.342 0.677 -19.351 1.00 21.80 79 LYS A O 1
ATOM 625 N N . ALA A 1 80 ? 5.282 2.518 -20.255 1.00 18.15 80 ALA A N 1
ATOM 626 C CA . ALA A 1 80 ? 6.614 2.167 -19.842 1.00 21.84 80 ALA A CA 1
ATOM 627 C C . ALA A 1 80 ? 6.970 2.301 -18.375 1.00 24.13 80 ALA A C 1
ATOM 628 O O . ALA A 1 80 ? 7.731 1.496 -17.871 1.00 24.15 80 ALA A O 1
ATOM 630 N N . ALA A 1 81 ? 6.387 3.284 -17.688 1.00 20.61 81 ALA A N 1
ATOM 631 C CA . ALA A 1 81 ? 6.753 3.575 -16.299 1.00 20.54 81 ALA A CA 1
ATOM 632 C C . ALA A 1 81 ? 6.014 2.872 -15.189 1.00 23.21 81 ALA A C 1
ATOM 633 O O . ALA A 1 81 ? 6.454 2.913 -14.034 1.00 22.24 81 ALA A O 1
ATOM 635 N N . ARG A 1 82 ? 4.894 2.245 -15.525 1.00 21.37 82 ARG A N 1
ATOM 636 C CA . ARG A 1 82 ? 4.083 1.572 -14.535 1.00 22.99 82 ARG A CA 1
ATOM 637 C C . ARG A 1 82 ? 4.715 0.287 -14.010 1.00 23.43 82 ARG A C 1
ATOM 638 O O . ARG A 1 82 ? 5.321 -0.465 -14.778 1.00 27.67 82 ARG A O 1
ATOM 646 N N . THR A 1 83 ? 4.604 0.063 -12.704 1.00 25.44 83 THR A N 1
ATOM 647 C CA . THR A 1 83 ? 5.053 -1.193 -12.093 1.00 27.49 83 THR A CA 1
ATOM 648 C C . THR A 1 83 ? 3.822 -1.723 -11.354 1.00 31.17 83 THR A C 1
ATOM 649 O O . THR A 1 83 ? 3.718 -2.918 -11.072 1.00 38.86 83 THR A O 1
ATOM 653 N N . GLY A 1 84 ? 2.894 -0.817 -11.045 1.00 29.97 84 GLY A N 1
ATOM 654 C CA . GLY A 1 84 ? 1.674 -1.187 -10.339 1.00 28.93 84 GLY A CA 1
ATOM 655 C C . GLY A 1 84 ? 1.753 -0.961 -8.836 1.00 32.92 84 GLY A C 1
ATOM 656 O O . GLY A 1 84 ? 0.754 -1.105 -8.129 1.00 34.82 84 GLY A O 1
ATOM 657 N N . GLU A 1 85 ? 2.940 -0.600 -8.348 1.00 30.75 85 GLU A N 1
ATOM 658 C CA . GLU A 1 85 ? 3.169 -0.363 -6.921 1.00 34.81 85 GLU A CA 1
ATOM 659 C C . GLU A 1 85 ? 3.181 1.131 -6.596 1.00 36.95 85 GLU A C 1
ATOM 660 O O . GLU A 1 85 ? 3.485 1.964 -7.450 1.00 28.47 85 GLU A O 1
ATOM 666 N N . VAL A 1 86 ? 2.856 1.462 -5.353 1.00 31.80 86 VAL A N 1
ATOM 667 C CA . VAL A 1 86 ? 2.836 2.847 -4.907 1.00 31.21 86 VAL A CA 1
ATOM 668 C C . VAL A 1 86 ? 4.219 3.440 -5.140 1.00 29.09 86 VAL A C 1
ATOM 669 O O . VAL A 1 86 ? 5.229 2.798 -4.833 1.00 26.89 86 VAL A O 1
ATOM 673 N N . GLY A 1 87 ? 4.259 4.651 -5.694 1.00 26.76 87 GLY A N 1
ATOM 674 C CA . GLY A 1 87 ? 5.534 5.294 -5.970 1.00 23.00 87 GLY A CA 1
ATOM 675 C C . GLY A 1 87 ? 5.880 5.340 -7.446 1.00 23.71 87 GLY A C 1
ATOM 676 O O . GLY A 1 87 ? 6.968 5.774 -7.834 1.00 23.69 87 GLY A O 1
ATOM 677 N N . ASP A 1 88 ? 4.946 4.892 -8.283 1.00 21.06 88 ASP A N 1
ATOM 678 C CA . ASP A 1 88 ? 5.164 4.896 -9.718 1.00 21.86 88 ASP A CA 1
ATOM 679 C C . ASP A 1 88 ? 5.293 6.286 -10.321 1.00 19.68 88 ASP A C 1
ATOM 680 O O . ASP A 1 88 ? 5.858 6.440 -11.405 1.00 20.85 88 ASP A O 1
ATOM 685 N N . GLY A 1 89 ? 4.747 7.300 -9.667 1.00 19.34 89 GLY A N 1
ATOM 686 C CA . GLY A 1 89 ? 4.865 8.620 -10.261 1.00 23.91 89 GLY A CA 1
ATOM 687 C C . GLY A 1 89 ? 3.587 9.228 -10.828 1.00 19.51 89 GLY A C 1
ATOM 688 O O . GLY A 1 89 ? 2.478 8.707 -10.655 1.00 19.39 89 GLY A O 1
ATOM 689 N N . LYS A 1 90 ? 3.760 10.320 -11.562 1.00 17.17 90 LYS A N 1
ATOM 690 C CA . LYS A 1 90 ? 2.630 11.087 -12.054 1.00 17.14 90 LYS A CA 1
ATOM 691 C C . LYS A 1 90 ? 3.064 11.806 -13.297 1.00 19.47 90 LYS A C 1
ATOM 692 O O . LYS A 1 90 ? 4.261 11.930 -13.551 1.00 19.17 90 LYS A O 1
ATOM 698 N N . ILE A 1 91 ? 2.085 12.271 -14.077 1.00 12.31 91 ILE A N 1
ATOM 699 C CA . ILE A 1 91 ? 2.357 13.026 -15.290 1.00 14.68 91 ILE A CA 1
ATOM 700 C C . ILE A 1 91 ? 1.479 14.271 -15.258 1.00 17.33 91 ILE A C 1
ATOM 701 O O . ILE A 1 91 ? 0.248 14.168 -15.147 1.00 19.47 91 ILE A O 1
ATOM 706 N N . PHE A 1 92 ? 2.106 15.444 -15.331 1.00 15.27 92 PHE A N 1
ATOM 707 C CA . PHE A 1 92 ? 1.365 16.691 -15.389 1.00 17.46 92 PHE A CA 1
ATOM 708 C C . PHE A 1 92 ? 1.448 17.229 -16.808 1.00 14.68 92 PHE A C 1
ATOM 709 O O . PHE A 1 92 ? 2.533 17.274 -17.387 1.00 19.40 92 PHE A O 1
ATOM 717 N N . VAL A 1 93 ? 0.305 17.623 -17.368 1.00 13.24 93 VAL A N 1
ATOM 718 C CA . VAL A 1 93 ? 0.262 18.241 -18.694 1.00 13.93 93 VAL A CA 1
ATOM 719 C C . VAL A 1 93 ? -0.070 19.719 -18.422 1.00 13.18 93 VAL A C 1
ATOM 720 O O . VAL A 1 93 ? -1.182 20.063 -18.023 1.00 17.11 93 VAL A O 1
ATOM 724 N N . LEU A 1 94 ? 0.920 20.582 -18.615 1.00 15.95 94 LEU A N 1
ATOM 725 C CA . LEU A 1 94 ? 0.757 21.993 -18.315 1.00 16.11 94 LEU A CA 1
ATOM 726 C C . LEU A 1 94 ? 0.530 22.862 -19.531 1.00 14.83 94 LEU A C 1
ATOM 727 O O . LEU A 1 94 ? 1.154 22.671 -20.573 1.00 16.32 94 LEU A O 1
ATOM 732 N N . PRO A 1 95 ? -0.368 23.841 -19.405 1.00 13.03 95 PRO A N 1
ATOM 733 C CA . PRO A 1 95 ? -0.621 24.746 -20.530 1.00 16.11 95 PRO A CA 1
ATOM 734 C C . PRO A 1 95 ? 0.624 25.620 -20.714 1.00 18.98 95 PRO A C 1
ATOM 735 O O . PRO A 1 95 ? 1.353 25.917 -19.757 1.00 17.44 95 PRO A O 1
ATOM 739 N N . VAL A 1 96 ? 0.871 26.008 -21.957 1.00 17.70 96 VAL A N 1
ATOM 740 C CA . VAL A 1 96 ? 2.018 26.822 -22.331 1.00 17.19 96 VAL A CA 1
ATOM 741 C C . VAL A 1 96 ? 1.498 27.967 -23.164 1.00 21.25 96 VAL A C 1
ATOM 742 O O . VAL A 1 96 ? 0.736 27.761 -24.113 1.00 21.07 96 VAL A O 1
ATOM 746 N N . GLU A 1 97 ? 1.887 29.173 -22.795 1.00 15.79 97 GLU A N 1
ATOM 747 C CA . GLU A 1 97 ? 1.439 30.358 -23.541 1.00 21.76 97 GLU A CA 1
ATOM 748 C C . GLU A 1 97 ? 2.276 30.536 -24.811 1.00 21.73 97 GLU A C 1
ATOM 749 O O . GLU A 1 97 ? 1.738 30.810 -25.895 1.00 22.59 97 GLU A O 1
ATOM 755 N N . LYS A 1 98 ? 3.594 30.401 -24.682 1.00 16.66 98 LYS A N 1
ATOM 756 C CA . LYS A 1 98 ? 4.497 30.563 -25.816 1.00 20.61 98 LYS A CA 1
ATOM 757 C C . LYS A 1 98 ? 5.718 29.688 -25.653 1.00 18.03 98 LYS A C 1
ATOM 758 O O . LYS A 1 98 ? 6.149 29.440 -24.535 1.00 17.19 98 LYS A O 1
ATOM 764 N N . VAL A 1 99 ? 6.304 29.275 -26.775 1.00 16.58 99 VAL A N 1
ATOM 765 C CA . VAL A 1 99 ? 7.547 28.507 -26.745 1.00 16.18 99 VAL A CA 1
ATOM 766 C C . VAL A 1 99 ? 8.454 29.113 -27.809 1.00 19.32 99 VAL A C 1
ATOM 767 O O . VAL A 1 99 ? 7.970 29.524 -28.879 1.00 18.53 99 VAL A O 1
ATOM 771 N N . TYR A 1 100 ? 9.755 29.184 -27.530 1.00 16.86 100 TYR A N 1
ATOM 772 C CA . TYR A 1 100 ? 10.715 29.703 -28.505 1.00 20.14 100 TYR A CA 1
ATOM 773 C C . TYR A 1 100 ? 11.899 28.757 -28.614 1.00 19.55 100 TYR A C 1
ATOM 774 O O . TYR A 1 100 ? 12.386 28.263 -27.603 1.00 21.54 100 TYR A O 1
ATOM 783 N N . ARG A 1 101 ? 12.341 28.467 -29.835 1.00 16.09 101 ARG A N 1
ATOM 784 C CA . ARG A 1 101 ? 13.553 27.644 -30.009 1.00 14.49 101 ARG A CA 1
ATOM 785 C C . ARG A 1 101 ? 14.649 28.702 -30.129 1.00 20.83 101 ARG A C 1
ATOM 786 O O . ARG A 1 101 ? 14.574 29.595 -30.974 1.00 19.06 101 ARG A O 1
ATOM 794 N N . ILE A 1 102 ? 15.658 28.626 -29.273 1.00 14.00 102 ILE A N 1
ATOM 795 C CA . ILE A 1 102 ? 16.689 29.638 -29.246 1.00 17.27 102 ILE A CA 1
ATOM 796 C C . ILE A 1 102 ? 17.492 29.777 -30.550 1.00 19.11 102 ILE A C 1
ATOM 797 O O . ILE A 1 102 ? 17.693 30.893 -31.044 1.00 17.90 102 ILE A O 1
ATOM 802 N N . ARG A 1 103 ? 17.918 28.647 -31.114 1.00 17.61 103 ARG A N 1
ATOM 803 C CA . ARG A 1 103 ? 18.731 28.709 -32.325 1.00 17.02 103 ARG A CA 1
ATOM 804 C C . ARG A 1 103 ? 18.051 29.389 -33.511 1.00 19.39 103 ARG A C 1
ATOM 805 O O . ARG A 1 103 ? 18.640 30.257 -34.138 1.00 23.13 103 ARG A O 1
ATOM 813 N N . THR A 1 104 ? 16.800 29.028 -33.774 1.00 16.58 104 THR A N 1
ATOM 814 C CA . THR A 1 104 ? 16.078 29.511 -34.952 1.00 20.82 104 THR A CA 1
ATOM 815 C C . THR A 1 104 ? 15.082 30.643 -34.751 1.00 24.41 104 THR A C 1
ATOM 816 O O . THR A 1 104 ? 14.632 31.271 -35.723 1.00 24.86 104 THR A O 1
ATOM 820 N N . GLY A 1 105 ? 14.715 30.883 -33.500 1.00 19.65 105 GLY A N 1
ATOM 821 C CA . GLY A 1 105 ? 13.724 31.907 -33.215 1.00 22.73 105 GLY A CA 1
ATOM 822 C C . GLY A 1 105 ? 12.327 31.386 -33.538 1.00 26.26 105 GLY A C 1
ATOM 823 O O . GLY A 1 105 ? 11.349 32.129 -33.428 1.00 34.82 105 GLY A O 1
ATOM 824 N N . GLU A 1 106 ? 12.225 30.125 -33.952 1.00 23.37 106 GLU A N 1
ATOM 825 C CA . GLU A 1 106 ? 10.916 29.514 -34.267 1.00 26.50 106 GLU A CA 1
ATOM 826 C C . GLU A 1 106 ? 10.037 29.558 -33.006 1.00 29.26 106 GLU A C 1
ATOM 827 O O . GLU A 1 106 ? 10.537 29.439 -31.877 1.00 22.79 106 GLU A O 1
ATOM 833 N N . GLU A 1 107 ? 8.731 29.726 -33.200 1.00 25.11 107 GLU A N 1
ATOM 834 C CA . GLU A 1 107 ? 7.815 29.813 -32.066 1.00 25.71 107 GLU A CA 1
ATOM 835 C C . GLU A 1 107 ? 6.704 28.785 -32.052 1.00 26.07 107 GLU A C 1
ATOM 836 O O . GLU A 1 107 ? 6.340 28.193 -33.077 1.00 22.98 107 GLU A O 1
ATOM 842 N N . ASP A 1 108 ? 6.177 28.586 -30.851 1.00 21.13 108 ASP A N 1
ATOM 843 C CA . ASP A 1 108 ? 5.037 27.715 -30.618 1.00 27.15 108 ASP A CA 1
ATOM 844 C C . ASP A 1 108 ? 5.057 26.357 -31.300 1.00 26.08 108 ASP A C 1
ATOM 845 O O . ASP A 1 108 ? 5.997 25.596 -31.103 1.00 23.58 108 ASP A O 1
ATOM 850 N N . GLU A 1 109 ? 4.032 26.026 -32.089 1.00 27.87 109 GLU A N 1
ATOM 851 C CA . GLU A 1 109 ? 4.044 24.707 -32.730 1.00 32.17 109 GLU A CA 1
ATOM 852 C C . GLU A 1 109 ? 5.367 24.383 -33.421 1.00 26.50 109 GLU A C 1
ATOM 853 O O . GLU A 1 109 ? 5.887 23.270 -33.285 1.00 29.14 109 GLU A O 1
ATOM 859 N N . ALA A 1 110 ? 5.899 25.351 -34.169 1.00 28.57 110 ALA A N 1
ATOM 860 C CA . ALA A 1 110 ? 7.144 25.157 -34.906 1.00 32.35 110 ALA A CA 1
ATOM 861 C C . ALA A 1 110 ? 8.349 24.915 -34.007 1.00 32.83 110 ALA A C 1
ATOM 862 O O . ALA A 1 110 ? 9.342 24.317 -34.418 1.00 37.94 110 ALA A O 1
ATOM 864 N N . ALA A 1 111 ? 8.258 25.380 -32.771 1.00 29.92 111 ALA A N 1
ATOM 865 C CA . ALA A 1 111 ? 9.362 25.237 -31.839 1.00 28.38 111 ALA A CA 1
ATOM 866 C C . ALA A 1 111 ? 9.414 23.868 -31.166 1.00 30.16 111 ALA A C 1
ATOM 867 O O . ALA A 1 111 ? 10.488 23.438 -30.751 1.00 32.30 111 ALA A O 1
ATOM 869 N N . VAL A 1 112 ? 8.276 23.173 -31.071 1.00 28.73 112 VAL A N 1
ATOM 870 C CA . VAL A 1 112 ? 8.255 21.857 -30.426 1.00 31.66 112 VAL A CA 1
ATOM 871 C C . VAL A 1 112 ? 7.906 20.724 -31.367 1.00 41.85 112 VAL A C 1
ATOM 872 O O . VAL A 1 112 ? 7.708 19.586 -30.931 1.00 44.24 112 VAL A O 1
ATOM 876 N N . THR A 1 113 ? 7.819 21.029 -32.655 1.00 51.50 113 THR A N 1
ATOM 877 C CA . THR A 1 113 ? 7.487 20.011 -33.643 1.00 60.85 113 THR A CA 1
ATOM 878 C C . THR A 1 113 ? 8.688 19.109 -33.918 1.00 66.13 113 THR A C 1
ATOM 879 O O . THR A 1 113 ? 9.821 19.584 -34.064 1.00 59.82 113 THR A O 1
ATOM 883 N N . PRO A 1 114 ? 8.450 17.786 -33.975 1.00 74.24 114 PRO A N 1
ATOM 884 C CA . PRO A 1 114 ? 9.492 16.788 -34.228 1.00 81.56 114 PRO A CA 1
ATOM 885 C C . PRO A 1 114 ? 10.424 17.175 -35.372 1.00 87.22 114 PRO A C 1
ATOM 886 O O . PRO A 1 114 ? 9.981 17.409 -36.499 1.00 85.83 114 PRO A O 1
ATOM 890 N N . VAL A 1 115 ? 11.715 17.247 -35.067 1.00 94.69 115 VAL A N 1
ATOM 891 C CA . VAL A 1 115 ? 12.725 17.588 -36.062 1.00 101.57 115 VAL A CA 1
ATOM 892 C C . VAL A 1 115 ? 12.940 16.354 -36.942 1.00 105.88 115 VAL A C 1
ATOM 893 O O . VAL A 1 115 ? 13.872 16.299 -37.749 1.00 106.75 115 VAL A O 1
ATOM 897 N N . GLN A 1 116 ? 12.059 15.368 -36.775 1.00 108.86 116 GLN A N 1
ATOM 898 C CA . GLN A 1 116 ? 12.120 14.123 -37.534 1.00 110.44 116 GLN A CA 1
ATOM 899 C C . GLN A 1 116 ? 11.009 13.171 -37.086 1.00 110.79 116 GLN A C 1
ATOM 900 O O . GLN A 1 116 ? 10.136 12.845 -37.920 1.00 109.93 116 GLN A O 1
ATOM 907 N N . MET B 1 1 ? -6.733 20.121 -11.054 1.00 23.47 1 MET B N 1
ATOM 908 C CA . MET B 1 1 ? -5.591 20.237 -10.073 1.00 26.56 1 MET B CA 1
ATOM 909 C C . MET B 1 1 ? -4.713 21.452 -10.386 1.00 22.94 1 MET B C 1
ATOM 9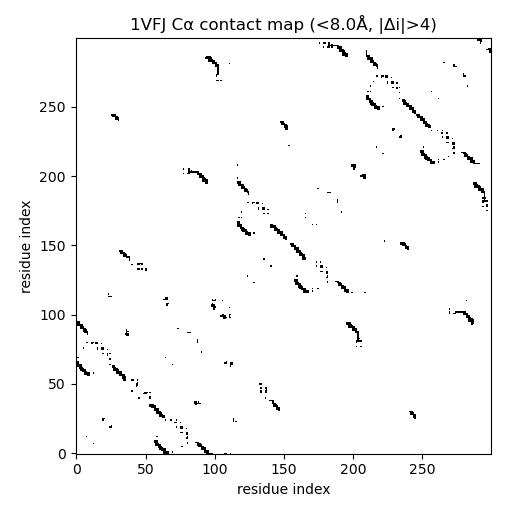10 O O . MET B 1 1 ? -4.771 22.015 -11.478 1.00 23.01 1 MET B O 1
ATOM 915 N N . LYS B 1 2 ? -3.907 21.875 -9.409 1.00 14.53 2 LYS B N 1
ATOM 916 C CA . LYS B 1 2 ? -3.003 22.969 -9.621 1.00 17.47 2 LYS B CA 1
ATOM 917 C C . LYS B 1 2 ? -1.641 22.407 -9.239 1.00 12.24 2 LYS B C 1
ATOM 918 O O . LYS B 1 2 ? -1.552 21.427 -8.496 1.00 17.20 2 LYS B O 1
ATOM 924 N N . LEU B 1 3 ? -0.604 23.022 -9.783 1.00 13.62 3 LEU B N 1
ATOM 925 C CA . LEU B 1 3 ? 0.761 22.625 -9.451 1.00 13.00 3 LEU B CA 1
ATOM 926 C C . LEU B 1 3 ? 1.344 23.778 -8.640 1.00 14.23 3 LEU B C 1
ATOM 927 O O . LEU B 1 3 ? 1.479 24.897 -9.150 1.00 16.32 3 LEU B O 1
ATOM 932 N N . ILE B 1 4 ? 1.702 23.502 -7.388 1.00 12.45 4 ILE B N 1
ATOM 933 C CA . ILE B 1 4 ? 2.300 24.528 -6.537 1.00 10.49 4 ILE B CA 1
ATOM 934 C C . ILE B 1 4 ? 3.813 24.343 -6.648 1.00 12.33 4 ILE B C 1
ATOM 935 O O . ILE B 1 4 ? 4.319 23.234 -6.490 1.00 15.12 4 ILE B O 1
ATOM 940 N N . VAL B 1 5 ? 4.523 25.416 -6.950 1.00 10.45 5 VAL B N 1
ATOM 941 C CA . VAL B 1 5 ? 5.994 25.350 -7.047 1.00 10.73 5 VAL B CA 1
ATOM 942 C C . VAL B 1 5 ? 6.495 26.313 -5.994 1.00 11.23 5 VAL B C 1
ATOM 943 O O . VAL B 1 5 ? 6.269 27.520 -6.097 1.00 12.29 5 VAL B O 1
ATOM 947 N N . ALA B 1 6 ? 7.185 25.798 -4.967 1.00 10.72 6 ALA B N 1
ATOM 948 C CA . ALA B 1 6 ? 7.640 26.687 -3.892 1.00 10.45 6 ALA B CA 1
ATOM 949 C C . ALA B 1 6 ? 9.143 26.659 -3.855 1.00 11.87 6 ALA B C 1
ATOM 950 O O . ALA B 1 6 ? 9.733 25.597 -3.947 1.00 13.70 6 ALA B O 1
ATOM 952 N N . ILE B 1 7 ? 9.727 27.840 -3.700 1.00 8.12 7 ILE B N 1
ATOM 953 C CA . ILE B 1 7 ? 11.192 27.965 -3.612 1.00 10.83 7 ILE B CA 1
ATOM 954 C C . ILE B 1 7 ? 11.391 28.460 -2.171 1.00 12.67 7 ILE B C 1
ATOM 955 O O . ILE B 1 7 ? 10.946 29.574 -1.853 1.00 12.73 7 ILE B O 1
ATOM 960 N N . VAL B 1 8 ? 12.098 27.674 -1.345 1.00 12.08 8 VAL B N 1
ATOM 961 C CA . VAL B 1 8 ? 12.246 28.012 0.071 1.00 11.56 8 VAL B CA 1
ATOM 962 C C . VAL B 1 8 ? 13.672 27.894 0.521 1.00 13.99 8 VAL B C 1
ATOM 963 O O . VAL B 1 8 ? 14.473 27.284 -0.165 1.00 12.67 8 VAL B O 1
ATOM 967 N N . ARG B 1 9 ? 13.983 28.486 1.668 1.00 12.77 9 ARG B N 1
ATOM 968 C CA . ARG B 1 9 ? 15.345 28.360 2.182 1.00 12.66 9 ARG B CA 1
ATOM 969 C C . ARG B 1 9 ? 15.630 26.953 2.646 1.00 15.12 9 ARG B C 1
ATOM 970 O O . ARG B 1 9 ? 14.783 26.281 3.224 1.00 14.64 9 ARG B O 1
ATOM 978 N N . PRO B 1 10 ? 16.862 26.478 2.434 1.00 13.48 10 PRO B N 1
ATOM 979 C CA . PRO B 1 10 ? 17.153 25.117 2.877 1.00 17.34 10 PRO B CA 1
ATOM 980 C C . PRO B 1 10 ? 16.913 24.907 4.375 1.00 13.89 10 PRO B C 1
ATOM 981 O O . PRO B 1 10 ? 16.503 23.828 4.781 1.00 17.03 10 PRO B O 1
ATOM 985 N N . GLU B 1 11 ? 17.182 25.937 5.170 1.00 15.26 11 GLU B N 1
ATOM 986 C CA . GLU B 1 11 ? 17.038 25.796 6.612 1.00 15.61 11 GLU B CA 1
ATOM 987 C C . GLU B 1 11 ? 15.573 25.750 7.040 1.00 19.92 11 GLU B C 1
ATOM 988 O O . GLU B 1 11 ? 15.268 25.500 8.214 1.00 20.06 11 GLU B O 1
ATOM 994 N N . LYS B 1 12 ? 14.673 25.961 6.085 1.00 16.01 12 LYS B N 1
ATOM 995 C CA . LYS B 1 12 ? 13.251 25.885 6.417 1.00 13.16 12 LYS B CA 1
ATOM 996 C C . LYS B 1 12 ? 12.610 24.629 5.846 1.00 16.17 12 LYS B C 1
ATOM 997 O O . LYS B 1 12 ? 11.423 24.389 6.091 1.00 16.86 12 LYS B O 1
ATOM 1003 N N . LEU B 1 13 ? 13.367 23.815 5.124 1.00 15.94 13 LEU B N 1
ATOM 1004 C CA . LEU B 1 13 ? 12.786 22.626 4.485 1.00 17.21 13 LEU B CA 1
ATOM 1005 C C . LEU B 1 13 ? 12.125 21.636 5.422 1.00 18.87 13 LEU B C 1
ATOM 1006 O O . LEU B 1 13 ? 10.992 21.196 5.155 1.00 17.34 13 LEU B O 1
ATOM 1011 N N . ASN B 1 14 ? 12.800 21.274 6.524 1.00 16.20 14 ASN B N 1
ATOM 1012 C CA . ASN B 1 14 ? 12.180 20.314 7.433 1.00 22.39 14 ASN B CA 1
ATOM 1013 C C . ASN B 1 14 ? 10.804 20.796 7.907 1.00 19.05 14 ASN B C 1
ATOM 1014 O O . ASN B 1 14 ? 9.826 20.015 7.929 1.00 19.65 14 ASN B O 1
ATOM 1019 N N . GLU B 1 15 ? 10.716 22.070 8.262 1.00 17.60 15 GLU B N 1
ATOM 1020 C CA . GLU B 1 15 ? 9.465 22.653 8.734 1.00 18.70 15 GLU B CA 1
ATOM 1021 C C . GLU B 1 15 ? 8.397 22.615 7.622 1.00 14.35 15 GLU B C 1
ATOM 1022 O O . GLU B 1 15 ? 7.220 22.321 7.870 1.00 17.53 15 GLU B O 1
ATOM 1028 N N . VAL B 1 16 ? 8.814 22.943 6.399 1.00 15.62 16 VAL B N 1
ATOM 1029 C CA . VAL B 1 16 ? 7.869 22.935 5.262 1.00 15.65 16 VAL B CA 1
ATOM 1030 C C . VAL B 1 16 ? 7.392 21.498 4.954 1.00 21.93 16 VAL B C 1
ATOM 1031 O O . VAL B 1 16 ? 6.201 21.256 4.699 1.00 16.56 16 VAL B O 1
ATOM 1035 N N . LEU B 1 17 ? 8.311 20.540 4.950 1.00 14.31 17 LEU B N 1
ATOM 1036 C CA . LEU B 1 17 ? 7.914 19.150 4.674 1.00 19.27 17 LEU B CA 1
ATOM 1037 C C . LEU B 1 17 ? 6.930 18.650 5.729 1.00 21.98 17 LEU B C 1
ATOM 1038 O O . LEU B 1 17 ? 5.952 17.957 5.410 1.00 17.35 17 LEU B O 1
ATOM 1043 N N . LYS B 1 18 ? 7.196 19.001 6.983 1.00 19.81 18 LYS B N 1
ATOM 1044 C CA . LYS B 1 18 ? 6.316 18.598 8.068 1.00 25.04 18 LYS B CA 1
ATOM 1045 C C . LYS B 1 18 ? 4.929 19.185 7.791 1.00 22.35 18 LYS B C 1
ATOM 1046 O O . LYS B 1 18 ? 3.908 18.495 7.910 1.00 23.69 18 LYS B O 1
ATOM 1052 N N . ALA B 1 19 ? 4.886 20.461 7.432 1.00 21.05 19 ALA B N 1
ATOM 1053 C CA . ALA B 1 19 ? 3.596 21.098 7.147 1.00 19.79 19 ALA B CA 1
ATOM 1054 C C . ALA B 1 19 ? 2.875 20.435 5.974 1.00 19.83 19 ALA B C 1
ATOM 1055 O O . ALA B 1 19 ? 1.633 20.310 5.983 1.00 23.46 19 ALA B O 1
ATOM 1057 N N . LEU B 1 20 ? 3.620 20.024 4.955 1.00 15.91 20 LEU B N 1
ATOM 1058 C CA . LEU B 1 20 ? 3.008 19.382 3.789 1.00 13.28 20 LEU B CA 1
ATOM 1059 C C . LEU B 1 20 ? 2.460 17.994 4.098 1.00 18.59 20 LEU B C 1
ATOM 1060 O O . LEU B 1 20 ? 1.356 17.656 3.663 1.00 20.82 20 LEU B O 1
ATOM 1065 N N . PHE B 1 21 ? 3.231 17.188 4.823 1.00 18.11 21 PHE B N 1
ATOM 1066 C CA . PHE B 1 21 ? 2.743 15.843 5.156 1.00 18.52 21 PHE B CA 1
ATOM 1067 C C . PHE B 1 21 ? 1.551 15.931 6.124 1.00 22.38 21 PHE B C 1
ATOM 1068 O O . PHE B 1 21 ? 0.627 15.114 6.063 1.00 22.23 21 PHE B O 1
ATOM 1076 N N . GLN B 1 22 ? 1.563 16.913 7.015 1.00 18.39 22 GLN B N 1
ATOM 1077 C CA . GLN B 1 22 ? 0.439 17.059 7.945 1.00 20.87 22 GLN B CA 1
ATOM 1078 C C . GLN B 1 22 ? -0.778 17.665 7.236 1.00 26.35 22 GLN B C 1
ATOM 1079 O O . GLN B 1 22 ? -1.924 17.370 7.577 1.00 24.46 22 GLN B O 1
ATOM 1085 N N . ALA B 1 23 ? -0.540 18.479 6.215 1.00 23.44 23 ALA B N 1
ATOM 1086 C CA . ALA B 1 23 ? -1.650 19.048 5.451 1.00 21.18 23 ALA B CA 1
ATOM 1087 C C . ALA B 1 23 ? -2.297 17.935 4.628 1.00 25.86 23 ALA B C 1
ATOM 1088 O O . ALA B 1 23 ? -3.518 17.884 4.519 1.00 22.69 23 ALA B O 1
ATOM 1090 N N . GLU B 1 24 ? -1.448 17.079 4.045 1.00 19.39 24 GLU B N 1
ATOM 1091 C CA . GLU B 1 24 ? -1.790 15.962 3.180 1.00 19.85 24 GLU B CA 1
ATOM 1092 C C . GLU B 1 24 ? -1.857 16.431 1.735 1.00 26.33 24 GLU B C 1
ATOM 1093 O O . GLU B 1 24 ? -2.758 17.158 1.344 1.00 23.63 24 GLU B O 1
ATOM 1099 N N . VAL B 1 25 ? -0.881 16.030 0.937 1.00 21.92 25 VAL B N 1
ATOM 1100 C CA . VAL B 1 25 ? -0.900 16.403 -0.465 1.00 21.64 25 VAL B CA 1
ATOM 1101 C C . VAL B 1 25 ? -0.813 15.102 -1.237 1.00 23.07 25 VAL B C 1
ATOM 1102 O O . VAL B 1 25 ? -0.332 14.107 -0.701 1.00 29.66 25 VAL B O 1
ATOM 1106 N N . ARG B 1 26 ? -1.243 15.115 -2.492 1.00 29.32 26 ARG B N 1
ATOM 1107 C CA . ARG B 1 26 ? -1.233 13.886 -3.269 1.00 35.23 26 ARG B CA 1
ATOM 1108 C C . ARG B 1 26 ? 0.069 13.637 -3.987 1.00 39.24 26 ARG B C 1
ATOM 1109 O O . ARG B 1 26 ? 0.109 13.140 -5.112 1.00 41.33 26 ARG B O 1
ATOM 1117 N N . GLY B 1 27 ? 1.145 13.987 -3.301 1.00 36.93 27 GLY B N 1
ATOM 1118 C CA . GLY B 1 27 ? 2.462 13.764 -3.847 1.00 32.59 27 GLY B CA 1
ATOM 1119 C C . GLY B 1 27 ? 3.290 15.015 -3.942 1.00 24.45 27 GLY B C 1
ATOM 1120 O O . GLY B 1 27 ? 2.792 16.136 -4.109 1.00 20.20 27 GLY B O 1
ATOM 1121 N N . LEU B 1 28 ? 4.594 14.835 -3.823 1.00 18.28 28 LEU B N 1
ATOM 1122 C CA . LEU B 1 28 ? 5.460 15.993 -3.968 1.00 16.97 28 LEU B CA 1
ATOM 1123 C C . LEU B 1 28 ? 6.834 15.525 -4.392 1.00 17.01 28 LEU B C 1
ATOM 1124 O O . LEU B 1 28 ? 7.197 14.340 -4.247 1.00 18.37 28 LEU B O 1
ATOM 1129 N N . THR B 1 29 ? 7.571 16.444 -4.978 1.00 13.81 29 THR B N 1
ATOM 1130 C CA . THR B 1 29 ? 8.963 16.152 -5.322 1.00 11.53 29 THR B CA 1
ATOM 1131 C C . THR B 1 29 ? 9.757 17.388 -4.935 1.00 16.32 29 THR B C 1
ATOM 1132 O O . THR B 1 29 ? 9.195 18.484 -4.790 1.00 14.58 29 THR B O 1
ATOM 1136 N N . LEU B 1 30 ? 11.061 17.230 -4.726 1.00 11.87 30 LEU B N 1
ATOM 1137 C CA . LEU B 1 30 ? 11.807 18.414 -4.379 1.00 16.01 30 LEU B CA 1
ATOM 1138 C C . LEU B 1 30 ? 13.240 18.210 -4.787 1.00 14.12 30 LEU B C 1
ATOM 1139 O O . LEU B 1 30 ? 13.679 17.094 -5.066 1.00 13.46 30 LEU B O 1
ATOM 1144 N N . SER B 1 31 ? 13.949 19.311 -4.877 1.00 11.75 31 SER B N 1
ATOM 1145 C CA . SER B 1 31 ? 15.352 19.232 -5.234 1.00 14.06 31 SER B CA 1
ATOM 1146 C C . SER B 1 31 ? 16.052 20.515 -4.866 1.00 11.03 31 SER B C 1
ATOM 1147 O O . SER B 1 31 ? 15.441 21.542 -4.610 1.00 12.17 31 SER B O 1
ATOM 1150 N N . ARG B 1 32 ? 17.373 20.419 -4.799 1.00 10.56 32 ARG B N 1
ATOM 1151 C CA . ARG B 1 32 ? 18.160 21.598 -4.523 1.00 11.95 32 ARG B CA 1
ATOM 1152 C C . ARG B 1 32 ? 18.411 22.382 -5.819 1.00 9.92 32 ARG B C 1
ATOM 1153 O O . ARG B 1 32 ? 18.726 21.791 -6.886 1.00 12.99 32 ARG B O 1
ATOM 1161 N N . VAL B 1 33 ? 18.273 23.700 -5.715 1.00 10.85 33 VAL B N 1
ATOM 1162 C CA . VAL B 1 33 ? 18.534 24.560 -6.871 1.00 9.02 33 VAL B CA 1
ATOM 1163 C C . VAL B 1 33 ? 19.348 25.753 -6.406 1.00 13.13 33 VAL B C 1
ATOM 1164 O O . VAL B 1 33 ? 19.654 25.907 -5.205 1.00 13.35 33 VAL B O 1
ATOM 1168 N N . GLN B 1 34 ? 19.720 26.591 -7.366 1.00 12.69 34 GLN B N 1
ATOM 1169 C CA . GLN B 1 34 ? 20.488 27.788 -7.062 1.00 12.42 34 GLN B CA 1
ATOM 1170 C C . GLN B 1 34 ? 19.635 29.024 -7.311 1.00 13.71 34 GLN B C 1
ATOM 1171 O O . GLN B 1 34 ? 19.047 29.190 -8.393 1.00 19.37 34 GLN B O 1
ATOM 1177 N N . GLY B 1 35 ? 19.616 29.923 -6.336 1.00 14.70 35 GLY B N 1
ATOM 1178 C CA . GLY B 1 35 ? 18.846 31.142 -6.494 1.00 17.00 35 GLY B CA 1
ATOM 1179 C C . GLY B 1 35 ? 19.741 32.307 -6.818 1.00 26.05 35 GLY B C 1
ATOM 1180 O O . GLY B 1 35 ? 20.960 32.263 -6.593 1.00 23.07 35 GLY B O 1
ATOM 1181 N N . HIS B 1 36 ? 19.140 33.363 -7.348 1.00 26.58 36 HIS B N 1
ATOM 1182 C CA . HIS B 1 36 ? 19.901 34.552 -7.713 1.00 41.72 36 HIS B CA 1
ATOM 1183 C C . HIS B 1 36 ? 19.016 35.765 -7.472 1.00 49.60 36 HIS B C 1
ATOM 1184 O O . HIS B 1 36 ? 17.786 35.632 -7.337 1.00 42.42 36 HIS B O 1
ATOM 1191 N N . GLY B 1 37 ? 19.643 36.940 -7.416 1.00 49.80 37 GLY B N 1
ATOM 1192 C CA . GLY B 1 37 ? 18.899 38.166 -7.184 1.00 53.34 37 GLY B CA 1
ATOM 1193 C C . GLY B 1 37 ? 17.901 38.034 -6.050 1.00 50.45 37 GLY B C 1
ATOM 1194 O O . GLY B 1 37 ? 16.789 38.560 -6.128 1.00 52.89 37 GLY B O 1
ATOM 1195 N N . MET B 1 53 ? 27.815 35.564 -11.405 1.00 61.66 53 MET B N 1
ATOM 1196 C CA . MET B 1 53 ? 27.699 36.250 -10.124 1.00 59.42 53 MET B CA 1
ATOM 1197 C C . MET B 1 53 ? 27.798 35.249 -8.970 1.00 54.52 53 MET B C 1
ATOM 1198 O O . MET B 1 53 ? 28.640 34.345 -8.987 1.00 52.84 53 MET B O 1
ATOM 1203 N N . GLU B 1 54 ? 26.931 35.418 -7.976 1.00 45.26 54 GLU B N 1
ATOM 1204 C CA . GLU B 1 54 ? 26.903 34.545 -6.807 1.00 40.35 54 GLU B CA 1
ATOM 1205 C C . GLU B 1 54 ? 25.536 33.847 -6.705 1.00 33.11 54 GLU B C 1
ATOM 1206 O O . GLU B 1 54 ? 24.500 34.498 -6.761 1.00 37.76 54 GLU B O 1
ATOM 1212 N N . LEU B 1 55 ? 25.538 32.527 -6.541 1.00 25.84 55 LEU B N 1
ATOM 1213 C CA . LEU B 1 55 ? 24.280 31.782 -6.443 1.00 21.21 55 LEU B CA 1
ATOM 1214 C C . LEU B 1 55 ? 24.045 31.405 -4.986 1.00 26.29 55 LEU B C 1
ATOM 1215 O O . LEU B 1 55 ? 25.018 31.147 -4.262 1.00 23.43 55 LEU B O 1
ATOM 1220 N N . HIS B 1 56 ? 22.774 31.361 -4.559 1.00 18.81 56 HIS B N 1
ATOM 1221 C CA . HIS B 1 56 ? 22.436 31.009 -3.170 1.00 20.62 56 HIS B CA 1
ATOM 1222 C C . HIS B 1 56 ? 21.527 29.788 -3.163 1.00 23.06 56 HIS B C 1
ATOM 1223 O O . HIS B 1 56 ? 20.508 29.762 -3.846 1.00 19.27 56 HIS B O 1
ATOM 1230 N N . GLU B 1 57 ? 21.891 28.790 -2.372 1.00 16.22 57 GLU B N 1
ATOM 1231 C CA . GLU B 1 57 ? 21.103 27.549 -2.324 1.00 13.79 57 GLU B CA 1
ATOM 1232 C C . GLU B 1 57 ? 19.647 27.754 -1.911 1.00 12.63 57 GLU B C 1
ATOM 1233 O O . GLU B 1 57 ? 19.353 28.470 -0.956 1.00 14.16 57 GLU B O 1
ATOM 1239 N N . LYS B 1 58 ? 18.742 27.084 -2.615 1.00 11.64 58 LYS B N 1
ATOM 1240 C CA . LYS B 1 58 ? 17.318 27.128 -2.269 1.00 10.19 58 LYS B CA 1
ATOM 1241 C C . LYS B 1 58 ? 16.811 25.711 -2.521 1.00 12.72 58 LYS B C 1
ATOM 1242 O O . LYS B 1 58 ? 17.485 24.891 -3.144 1.00 14.03 58 LYS B O 1
ATOM 1248 N N . VAL B 1 59 ? 15.614 25.411 -2.028 1.00 10.13 59 VAL B N 1
ATOM 1249 C CA . VAL B 1 59 ? 15.047 24.096 -2.309 1.00 9.32 59 VAL B CA 1
ATOM 1250 C C . VAL B 1 59 ? 13.747 24.367 -3.055 1.00 13.24 59 VAL B C 1
ATOM 1251 O O . VAL B 1 59 ? 12.960 25.221 -2.624 1.00 13.38 59 VAL B O 1
ATOM 1255 N N . ARG B 1 60 ? 13.565 23.697 -4.198 1.00 11.71 60 ARG B N 1
ATOM 1256 C CA . ARG B 1 60 ? 12.343 23.845 -5.002 1.00 11.32 60 ARG B CA 1
ATOM 1257 C C . ARG B 1 60 ? 11.439 22.644 -4.731 1.00 12.35 60 ARG B C 1
ATOM 1258 O O . ARG B 1 60 ? 11.861 21.490 -4.907 1.00 14.45 60 ARG B O 1
ATOM 1266 N N . LEU B 1 61 ? 10.185 22.885 -4.340 1.00 9.99 61 LEU B N 1
ATOM 1267 C CA . LEU B 1 61 ? 9.280 21.760 -4.110 1.00 9.67 61 LEU B CA 1
ATOM 1268 C C . LEU B 1 61 ? 8.178 21.909 -5.153 1.00 14.03 61 LEU B C 1
ATOM 1269 O O . LEU B 1 61 ? 7.803 23.037 -5.475 1.00 13.41 61 LEU B O 1
ATOM 1274 N N . GLU B 1 62 ? 7.688 20.781 -5.675 1.00 11.98 62 GLU B N 1
ATOM 1275 C CA . GLU B 1 62 ? 6.618 20.792 -6.693 1.00 11.71 62 GLU B CA 1
ATOM 1276 C C . GLU B 1 62 ? 5.522 19.915 -6.099 1.00 12.52 62 GLU B C 1
ATOM 1277 O O . GLU B 1 62 ? 5.751 18.737 -5.829 1.00 13.53 62 GLU B O 1
ATOM 1283 N N . ILE B 1 63 ? 4.320 20.480 -5.925 1.00 12.82 63 ILE B N 1
ATOM 1284 C CA . ILE B 1 63 ? 3.240 19.746 -5.279 1.00 14.26 63 ILE B CA 1
ATOM 1285 C C . ILE B 1 63 ? 1.949 19.839 -6.064 1.00 18.43 63 ILE B C 1
ATOM 1286 O O . ILE B 1 63 ? 1.496 20.932 -6.395 1.00 14.99 63 ILE B O 1
ATOM 1291 N N . GLY B 1 64 ? 1.345 18.692 -6.343 1.00 18.58 64 GLY B N 1
ATOM 1292 C CA . GLY B 1 64 ? 0.084 18.718 -7.065 1.00 21.84 64 GLY B CA 1
ATOM 1293 C C . GLY B 1 64 ? -0.991 18.804 -6.003 1.00 18.27 64 GLY B C 1
ATOM 1294 O O . GLY B 1 64 ? -0.954 18.062 -5.045 1.00 26.53 64 GLY B O 1
ATOM 1295 N N . VAL B 1 65 ? -1.923 19.738 -6.149 1.00 19.13 65 VAL B N 1
ATOM 1296 C CA . VAL B 1 65 ? -2.980 19.895 -5.150 1.00 18.76 65 VAL B CA 1
ATOM 1297 C C . VAL B 1 65 ? -4.276 20.277 -5.835 1.00 18.04 65 VAL B C 1
ATOM 1298 O O . VAL B 1 65 ? -4.284 21.137 -6.723 1.00 20.35 65 VAL B O 1
ATOM 1302 N N . SER B 1 66 ? -5.371 19.661 -5.397 1.00 21.64 66 SER B N 1
ATOM 1303 C CA . SER B 1 66 ? -6.647 19.972 -6.031 1.00 25.46 66 SER B CA 1
ATOM 1304 C C . SER B 1 66 ? -7.277 21.170 -5.420 1.00 19.71 66 SER B C 1
ATOM 1305 O O . SER B 1 66 ? -7.170 21.399 -4.238 1.00 21.34 66 SER B O 1
ATOM 1308 N N . GLU B 1 67 ? -7.966 21.887 -6.296 1.00 24.79 67 GLU B N 1
ATOM 1309 C CA . GLU B 1 67 ? -8.594 23.149 -6.071 1.00 28.37 67 GLU B CA 1
ATOM 1310 C C . GLU B 1 67 ? -9.083 23.489 -4.694 1.00 24.23 67 GLU B C 1
ATOM 1311 O O . GLU B 1 67 ? -8.695 24.534 -4.137 1.00 32.33 67 GLU B O 1
ATOM 1317 N N . PRO B 1 68 ? -9.910 22.620 -4.090 1.00 22.84 68 PRO B N 1
ATOM 1318 C CA . PRO B 1 68 ? -10.410 22.940 -2.740 1.00 17.76 68 PRO B CA 1
ATOM 1319 C C . PRO B 1 68 ? -9.307 23.203 -1.685 1.00 19.35 68 PRO B C 1
ATOM 1320 O O . PRO B 1 68 ? -9.457 23.982 -0.736 1.00 17.64 68 PRO B O 1
ATOM 1324 N N . PHE B 1 69 ? -8.171 22.536 -1.868 1.00 13.75 69 PHE B N 1
ATOM 1325 C CA . PHE B 1 69 ? -7.105 22.623 -0.896 1.00 16.49 69 PHE B CA 1
ATOM 1326 C C . PHE B 1 69 ? -5.883 23.413 -1.268 1.00 16.06 69 PHE B C 1
ATOM 1327 O O . PHE B 1 69 ? -4.908 23.397 -0.528 1.00 15.94 69 PHE B O 1
ATOM 1335 N N . VAL B 1 70 ? -5.933 24.124 -2.382 1.00 13.86 70 VAL B N 1
ATOM 1336 C CA . VAL B 1 70 ? -4.744 24.915 -2.765 1.00 15.58 70 VAL B CA 1
ATOM 1337 C C . VAL B 1 70 ? -4.464 26.040 -1.772 1.00 15.37 70 VAL B C 1
ATOM 1338 O O . VAL B 1 70 ? -3.348 26.160 -1.237 1.00 15.64 70 VAL B O 1
ATOM 1342 N N . LYS B 1 71 ? -5.478 26.840 -1.466 1.00 15.46 71 LYS B N 1
ATOM 1343 C CA . LYS B 1 71 ? -5.266 27.941 -0.539 1.00 19.54 71 LYS B CA 1
ATOM 1344 C C . LYS B 1 71 ? -4.740 27.515 0.842 1.00 16.72 71 LYS B C 1
ATOM 1345 O O . LYS B 1 71 ? -3.784 28.092 1.372 1.00 18.03 71 LYS B O 1
ATOM 1351 N N . PRO B 1 72 ? -5.349 26.490 1.455 1.00 16.50 72 PRO B N 1
ATOM 1352 C CA . PRO B 1 72 ? -4.799 26.131 2.769 1.00 20.11 72 PRO B CA 1
ATOM 1353 C C . PRO B 1 72 ? -3.398 25.497 2.711 1.00 16.86 72 PRO B C 1
ATOM 1354 O O . PRO B 1 72 ? -2.607 25.611 3.662 1.00 16.42 72 PRO B O 1
ATOM 1358 N N . THR B 1 73 ? -3.104 24.810 1.617 1.00 15.56 73 THR B N 1
ATOM 1359 C CA . THR B 1 73 ? -1.781 24.182 1.465 1.00 15.92 73 THR B CA 1
ATOM 1360 C C . THR B 1 73 ? -0.766 25.306 1.275 1.00 14.80 73 THR B C 1
ATOM 1361 O O . THR B 1 73 ? 0.306 25.272 1.885 1.00 13.68 73 THR B O 1
ATOM 1365 N N . VAL B 1 74 ? -1.119 26.315 0.472 1.00 13.95 74 VAL B N 1
ATOM 1366 C CA . VAL B 1 74 ? -0.191 27.457 0.270 1.00 14.98 74 VAL B CA 1
ATOM 1367 C C . VAL B 1 74 ? 0.035 28.150 1.612 1.00 17.89 74 VAL B C 1
ATOM 1368 O O . VAL B 1 74 ? 1.156 28.512 1.976 1.00 15.93 74 VAL B O 1
ATOM 1372 N N . GLU B 1 75 ? -1.035 28.302 2.394 1.00 17.59 75 GLU B N 1
ATOM 1373 C CA . GLU B 1 75 ? -0.885 28.944 3.688 1.00 21.37 75 GLU B CA 1
ATOM 1374 C C . GLU B 1 75 ? 0.022 28.153 4.633 1.00 15.27 75 GLU B C 1
ATOM 1375 O O . GLU B 1 75 ? 0.792 28.742 5.390 1.00 18.33 75 GLU B O 1
ATOM 1381 N N . ALA B 1 76 ? -0.060 26.830 4.580 1.00 14.52 76 ALA B N 1
ATOM 1382 C CA . ALA B 1 76 ? 0.785 25.987 5.400 1.00 15.56 76 ALA B CA 1
ATOM 1383 C C . ALA B 1 76 ? 2.254 26.177 5.029 1.00 18.62 76 ALA B C 1
ATOM 1384 O O . ALA B 1 76 ? 3.129 26.245 5.919 1.00 14.99 76 ALA B O 1
ATOM 1386 N N . ILE B 1 77 ? 2.518 26.255 3.721 1.00 13.11 77 ILE B N 1
ATOM 1387 C CA . ILE B 1 77 ? 3.910 26.439 3.265 1.00 13.13 77 ILE B CA 1
ATOM 1388 C C . ILE B 1 77 ? 4.399 27.826 3.700 1.00 13.21 77 ILE B C 1
ATOM 1389 O O . ILE B 1 77 ? 5.501 27.968 4.215 1.00 17.26 77 ILE B O 1
ATOM 1394 N N . LEU B 1 78 ? 3.572 28.843 3.488 1.00 13.49 78 LEU B N 1
ATOM 1395 C CA . LEU B 1 78 ? 3.941 30.213 3.868 1.00 17.94 78 LEU B CA 1
ATOM 1396 C C . LEU B 1 78 ? 4.297 30.302 5.333 1.00 21.52 78 LEU B C 1
ATOM 1397 O O . LEU B 1 78 ? 5.344 30.838 5.715 1.00 21.26 78 LEU B O 1
ATOM 1402 N N . LYS B 1 79 ? 3.445 29.753 6.181 1.00 19.66 79 LYS B N 1
ATOM 1403 C CA . LYS B 1 79 ? 3.756 29.842 7.597 1.00 22.33 79 LYS B CA 1
ATOM 1404 C C . LYS B 1 79 ? 5.055 29.130 8.003 1.00 25.53 79 LYS B C 1
ATOM 1405 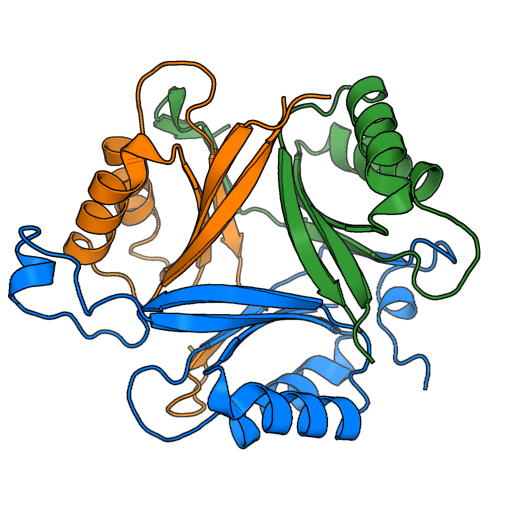O O . LYS B 1 79 ? 5.786 29.600 8.878 1.00 24.12 79 LYS B O 1
ATOM 1411 N N . ALA B 1 80 ? 5.354 28.008 7.355 1.00 17.13 80 ALA B N 1
ATOM 1412 C CA . ALA B 1 80 ? 6.541 27.242 7.694 1.00 16.83 80 ALA B CA 1
ATOM 1413 C C . ALA B 1 80 ? 7.811 27.856 7.138 1.00 16.68 80 ALA B C 1
ATOM 1414 O O . ALA B 1 80 ? 8.879 27.791 7.748 1.00 20.43 80 ALA B O 1
ATOM 1416 N N . ALA B 1 81 ? 7.685 28.477 5.982 1.00 15.74 81 ALA B N 1
ATOM 1417 C CA . ALA B 1 81 ? 8.877 28.981 5.304 1.00 16.48 81 ALA B CA 1
ATOM 1418 C C . ALA B 1 81 ? 9.299 30.414 5.529 1.00 14.25 81 ALA B C 1
ATOM 1419 O O . ALA B 1 81 ? 10.432 30.793 5.200 1.00 14.62 81 ALA B O 1
ATOM 1421 N N . ARG B 1 82 ? 8.403 31.191 6.106 1.00 13.59 82 ARG B N 1
ATOM 1422 C CA . ARG B 1 82 ? 8.631 32.611 6.266 1.00 12.82 82 ARG B CA 1
ATOM 1423 C C . ARG B 1 82 ? 9.565 33.008 7.399 1.00 13.16 82 ARG B C 1
ATOM 1424 O O . ARG B 1 82 ? 9.513 32.405 8.457 1.00 16.49 82 ARG B O 1
ATOM 1432 N N . THR B 1 83 ? 10.433 33.975 7.116 1.00 14.96 83 THR B N 1
ATOM 1433 C CA . THR B 1 83 ? 11.328 34.525 8.154 1.00 18.28 83 THR B CA 1
ATOM 1434 C C . THR B 1 83 ? 11.095 36.027 8.278 1.00 19.90 83 THR B C 1
ATOM 1435 O O . THR B 1 83 ? 11.402 36.634 9.301 1.00 21.46 83 THR B O 1
ATOM 1439 N N . GLY B 1 84 ? 10.566 36.641 7.230 1.00 17.22 84 GLY B N 1
ATOM 1440 C CA . GLY B 1 84 ? 10.337 38.074 7.244 1.00 18.78 84 GLY B CA 1
ATOM 1441 C C . GLY B 1 84 ? 11.493 38.834 6.619 1.00 21.44 84 GLY B C 1
ATOM 1442 O O . GLY B 1 84 ? 11.446 40.061 6.486 1.00 20.16 84 GLY B O 1
ATOM 1443 N N . GLU B 1 85 ? 12.527 38.104 6.201 1.00 20.82 85 GLU B N 1
ATOM 1444 C CA . GLU B 1 85 ? 13.695 38.729 5.606 1.00 22.34 85 GLU B CA 1
ATOM 1445 C C . GLU B 1 85 ? 13.740 38.470 4.115 1.00 25.40 85 GLU B C 1
ATOM 1446 O O . GLU B 1 85 ? 13.187 37.478 3.630 1.00 19.57 85 GLU B O 1
ATOM 1452 N N . VAL B 1 86 ? 14.366 39.381 3.385 1.00 22.71 86 VAL B N 1
ATOM 1453 C CA . VAL B 1 86 ? 14.508 39.232 1.939 1.00 22.28 86 VAL B CA 1
ATOM 1454 C C . VAL B 1 86 ? 15.242 37.939 1.672 1.00 21.34 86 VAL B C 1
ATOM 1455 O O . VAL B 1 86 ? 16.214 37.605 2.366 1.00 19.70 86 VAL B O 1
ATOM 1459 N N . GLY B 1 87 ? 14.770 37.197 0.667 1.00 19.58 87 GLY B N 1
ATOM 1460 C CA . GLY B 1 87 ? 15.383 35.920 0.337 1.00 17.99 87 GLY B CA 1
ATOM 1461 C C . GLY B 1 87 ? 14.560 34.704 0.761 1.00 15.95 87 GLY B C 1
ATOM 1462 O O . GLY B 1 87 ? 14.994 33.562 0.597 1.00 17.57 87 GLY B O 1
ATOM 1463 N N . ASP B 1 88 ? 13.361 34.941 1.274 1.00 15.02 88 ASP B N 1
ATOM 1464 C CA . ASP B 1 88 ? 12.512 33.837 1.742 1.00 14.60 88 ASP B CA 1
ATOM 1465 C C . ASP B 1 88 ? 11.980 32.977 0.617 1.00 14.73 88 ASP B C 1
ATOM 1466 O O . ASP B 1 88 ? 11.581 31.837 0.841 1.00 17.59 88 ASP B O 1
ATOM 1471 N N . GLY B 1 89 ? 11.945 33.519 -0.587 1.00 15.51 89 GLY B N 1
ATOM 1472 C CA . GLY B 1 89 ? 11.409 32.701 -1.669 1.00 15.55 89 GLY B CA 1
ATOM 1473 C C . GLY B 1 89 ? 10.047 33.103 -2.175 1.00 13.19 89 GLY B C 1
ATOM 1474 O O . GLY B 1 89 ? 9.478 34.134 -1.832 1.00 15.34 89 GLY B O 1
ATOM 1475 N N . LYS B 1 90 ? 9.492 32.241 -3.021 1.00 13.00 90 LYS B N 1
ATOM 1476 C CA . LYS B 1 90 ? 8.199 32.546 -3.629 1.00 14.26 90 LYS B CA 1
ATOM 1477 C C . LYS B 1 90 ? 7.417 31.261 -3.783 1.00 10.00 90 LYS B C 1
ATOM 1478 O O . LYS B 1 90 ? 7.965 30.164 -3.705 1.00 12.55 90 LYS B O 1
ATOM 1484 N N . ILE B 1 91 ? 6.116 31.403 -3.985 1.00 10.35 91 ILE B N 1
ATOM 1485 C CA . ILE B 1 91 ? 5.293 30.233 -4.243 1.00 10.75 91 ILE B CA 1
ATOM 1486 C C . ILE B 1 91 ? 4.471 30.561 -5.499 1.00 13.55 91 ILE B C 1
ATOM 1487 O O . ILE B 1 91 ? 3.740 31.556 -5.552 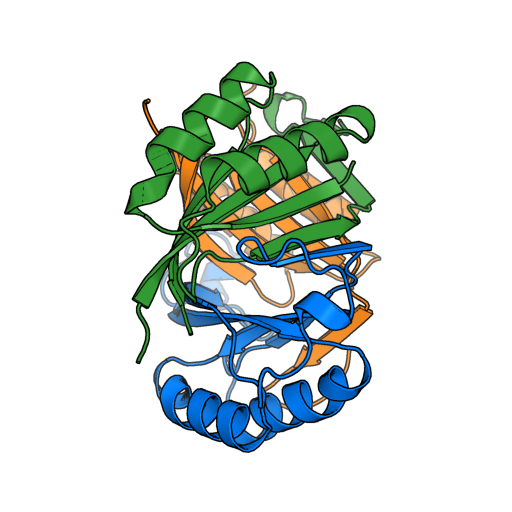1.00 14.09 91 ILE B O 1
ATOM 1492 N N . PHE B 1 92 ? 4.571 29.694 -6.493 1.00 10.23 92 PHE B N 1
ATOM 1493 C CA . PHE B 1 92 ? 3.812 29.856 -7.720 1.00 13.82 92 PHE B CA 1
ATOM 1494 C C . PHE B 1 92 ? 2.702 28.816 -7.768 1.00 14.18 92 PHE B C 1
ATOM 1495 O O . PHE B 1 92 ? 2.921 27.661 -7.409 1.00 15.67 92 PHE B O 1
ATOM 1503 N N . VAL B 1 93 ? 1.501 29.229 -8.178 1.00 12.77 93 VAL B N 1
ATOM 1504 C CA . VAL B 1 93 ? 0.387 28.286 -8.338 1.00 11.95 93 VAL B CA 1
ATOM 1505 C C . VAL B 1 93 ? 0.118 28.266 -9.840 1.00 13.90 93 VAL B C 1
ATOM 1506 O O . VAL B 1 93 ? -0.225 29.294 -10.419 1.00 13.58 93 VAL B O 1
ATOM 1510 N N . LEU B 1 94 ? 0.339 27.111 -10.468 1.00 12.58 94 LEU B N 1
ATOM 1511 C CA . LEU B 1 94 ? 0.195 26.987 -11.906 1.00 14.96 94 LEU B CA 1
ATOM 1512 C C . LEU B 1 94 ? -1.009 26.157 -12.281 1.00 13.82 94 LEU B C 1
ATOM 1513 O O . LEU B 1 94 ? -1.357 25.187 -11.598 1.00 14.57 94 LEU B O 1
ATOM 1518 N N . PRO B 1 95 ? -1.668 26.521 -13.379 1.00 14.82 95 PRO B N 1
ATOM 1519 C CA . PRO B 1 95 ? -2.822 25.722 -13.799 1.00 16.78 95 PRO B CA 1
ATOM 1520 C C . PRO B 1 95 ? -2.262 24.435 -14.440 1.00 14.35 95 PRO B C 1
ATOM 1521 O O . PRO B 1 95 ? -1.105 24.402 -14.933 1.00 17.43 95 PRO B O 1
ATOM 1525 N N . VAL B 1 96 ? -3.063 23.383 -14.392 1.00 16.23 96 VAL B N 1
ATOM 1526 C CA . VAL B 1 96 ? -2.667 22.103 -14.945 1.00 13.48 96 VAL B CA 1
ATOM 1527 C C . VAL B 1 96 ? -3.823 21.653 -15.839 1.00 20.41 96 VAL B C 1
ATOM 1528 O O . VAL B 1 96 ? -4.937 21.574 -15.372 1.00 22.01 96 VAL B O 1
ATOM 1532 N N . GLU B 1 97 ? -3.542 21.339 -17.096 1.00 18.02 97 GLU B N 1
ATOM 1533 C CA . GLU B 1 97 ? -4.595 20.877 -18.022 1.00 21.08 97 GLU B CA 1
ATOM 1534 C C . GLU B 1 97 ? -5.070 19.474 -17.643 1.00 22.43 97 GLU B C 1
ATOM 1535 O O . GLU B 1 97 ? -6.281 19.207 -17.549 1.00 24.99 97 GLU B O 1
ATOM 1541 N N . LYS B 1 98 ? -4.113 18.571 -17.421 1.00 18.10 98 LYS B N 1
ATOM 1542 C CA . LYS B 1 98 ? -4.431 17.198 -17.070 1.00 18.89 98 LYS B CA 1
ATOM 1543 C C . LYS B 1 98 ? -3.335 16.610 -16.208 1.00 17.23 98 LYS B C 1
ATOM 1544 O O . LYS B 1 98 ? -2.153 16.986 -16.315 1.00 17.45 98 LYS B O 1
ATOM 1550 N N . VAL B 1 99 ? -3.735 15.690 -15.358 1.00 16.09 99 VAL B N 1
ATOM 1551 C CA . VAL B 1 99 ? -2.793 14.971 -14.519 1.00 15.80 99 VAL B CA 1
ATOM 1552 C C . VAL B 1 99 ? -3.135 13.461 -14.573 1.00 25.39 99 VAL B C 1
ATOM 1553 O O . VAL B 1 99 ? -4.304 13.069 -14.524 1.00 21.66 99 VAL B O 1
ATOM 1557 N N . TYR B 1 100 ? -2.104 12.631 -14.728 1.00 18.87 100 TYR B N 1
ATOM 1558 C CA . TYR B 1 100 ? -2.256 11.179 -14.765 1.00 18.69 100 TYR B CA 1
ATOM 1559 C C . TYR B 1 100 ? -1.481 10.505 -13.660 1.00 21.63 100 TYR B C 1
ATOM 1560 O O . TYR B 1 100 ? -0.343 10.883 -13.353 1.00 19.21 100 TYR B O 1
ATOM 1569 N N . ARG B 1 101 ? -2.094 9.497 -13.049 1.00 16.12 101 ARG B N 1
ATOM 1570 C CA . ARG B 1 101 ? -1.412 8.737 -12.025 1.00 14.59 101 ARG B CA 1
ATOM 1571 C C . ARG B 1 101 ? -0.783 7.548 -12.760 1.00 22.40 101 ARG B C 1
ATOM 1572 O O . ARG B 1 101 ? -1.482 6.760 -13.400 1.00 19.83 101 ARG B O 1
ATOM 1580 N N . ILE B 1 102 ? 0.532 7.395 -12.683 1.00 16.40 102 ILE B N 1
ATOM 1581 C CA . ILE B 1 102 ? 1.145 6.309 -13.433 1.00 18.05 102 ILE B CA 1
ATOM 1582 C C . ILE B 1 102 ? 0.792 4.905 -12.960 1.00 20.39 102 ILE B C 1
ATOM 1583 O O . ILE B 1 102 ? 0.686 3.973 -13.770 1.00 21.27 102 ILE B O 1
ATOM 1588 N N . ARG B 1 103 ? 0.557 4.761 -11.664 1.00 19.84 103 ARG B N 1
ATOM 1589 C CA . ARG B 1 103 ? 0.264 3.460 -11.092 1.00 23.60 103 ARG B CA 1
ATOM 1590 C C . ARG B 1 103 ? -0.970 2.832 -11.740 1.00 22.74 103 ARG B C 1
ATOM 1591 O O . ARG B 1 103 ? -0.990 1.635 -12.017 1.00 27.29 103 ARG B O 1
ATOM 1599 N N . THR B 1 104 ? -1.975 3.657 -12.001 1.00 20.31 104 THR B N 1
ATOM 1600 C CA . THR B 1 104 ? -3.236 3.185 -12.584 1.00 22.07 104 THR B CA 1
ATOM 1601 C C . THR B 1 104 ? -3.519 3.619 -14.011 1.00 24.53 104 THR B C 1
ATOM 1602 O O . THR B 1 104 ? -4.439 3.084 -14.656 1.00 25.59 104 THR B O 1
ATOM 1606 N N . GLY B 1 105 ? -2.759 4.607 -14.484 1.00 17.93 105 GLY B N 1
ATOM 1607 C CA . GLY B 1 105 ? -2.934 5.160 -15.817 1.00 19.39 105 GLY B CA 1
ATOM 1608 C C . GLY B 1 105 ? -4.052 6.195 -15.903 1.00 20.95 105 GLY B C 1
ATOM 1609 O O . GLY B 1 105 ? -4.255 6.844 -16.937 1.00 20.19 105 GLY B O 1
ATOM 1610 N N . GLU B 1 106 ? -4.756 6.402 -14.797 1.00 17.23 106 GLU B N 1
ATOM 1611 C CA . GLU B 1 106 ? -5.907 7.283 -14.826 1.00 24.24 106 GLU B CA 1
ATOM 1612 C C . GLU B 1 106 ? -5.684 8.780 -14.803 1.00 25.10 106 GLU B C 1
ATOM 1613 O O . GLU B 1 106 ? -4.789 9.277 -14.118 1.00 21.76 106 GLU B O 1
ATOM 1619 N N . GLU B 1 107 ? -6.527 9.492 -15.548 1.00 23.69 107 GLU B N 1
ATOM 1620 C CA . GLU B 1 107 ? -6.464 10.944 -15.547 1.00 21.12 107 GLU B CA 1
ATOM 1621 C C . GLU B 1 107 ? -7.297 11.485 -14.369 1.00 25.93 107 GLU B C 1
ATOM 1622 O O . GLU B 1 107 ? -8.406 10.987 -14.120 1.00 27.70 107 GLU B O 1
ATOM 1628 N N . ASP B 1 108 ? -6.734 12.482 -13.662 1.00 25.90 108 ASP B N 1
ATOM 1629 C CA . ASP B 1 108 ? -7.331 13.253 -12.542 1.00 40.39 108 ASP B CA 1
ATOM 1630 C C . ASP B 1 108 ? -6.772 13.227 -11.116 1.00 53.04 108 ASP B C 1
ATOM 1631 O O . ASP B 1 108 ? -7.568 13.318 -10.134 1.00 43.65 108 ASP B O 1
ATOM 1636 N N . MET C 1 1 ? 1.076 37.594 -14.083 1.00 21.48 1 MET C N 1
ATOM 1637 C CA . MET C 1 1 ? 2.479 37.102 -13.926 1.00 22.22 1 MET C CA 1
ATOM 1638 C C . MET C 1 1 ? 2.612 35.873 -14.823 1.00 17.14 1 MET C C 1
ATOM 1639 O O . MET C 1 1 ? 1.621 35.246 -15.161 1.00 18.23 1 MET C O 1
ATOM 1644 N N . LYS C 1 2 ? 3.826 35.562 -15.234 1.00 13.60 2 LYS C N 1
ATOM 1645 C CA . LYS C 1 2 ? 4.074 34.380 -16.054 1.00 12.47 2 LYS C CA 1
ATOM 1646 C C . LYS C 1 2 ? 5.307 33.709 -15.487 1.00 13.73 2 LYS C C 1
ATOM 1647 O O . LYS C 1 2 ? 6.109 34.358 -14.801 1.00 14.62 2 LYS C O 1
ATOM 1653 N N . LEU C 1 3 ? 5.478 32.428 -15.792 1.00 11.42 3 LEU C N 1
ATOM 1654 C CA . LEU C 1 3 ? 6.669 31.714 -15.304 1.00 13.03 3 LEU C CA 1
ATOM 1655 C C . LEU C 1 3 ? 7.455 31.317 -16.534 1.00 13.42 3 LEU C C 1
ATOM 1656 O O . LEU C 1 3 ? 6.942 30.598 -17.391 1.00 18.40 3 LEU C O 1
ATOM 1661 N N . ILE C 1 4 ? 8.694 31.806 -16.647 1.00 13.18 4 ILE C N 1
ATOM 1662 C CA . ILE C 1 4 ? 9.518 31.486 -17.808 1.00 13.06 4 ILE C CA 1
ATOM 1663 C C . ILE C 1 4 ? 10.471 30.348 -17.419 1.00 15.87 4 ILE C C 1
ATOM 1664 O O . ILE C 1 4 ? 11.134 30.415 -16.376 1.00 14.44 4 ILE C O 1
ATOM 1669 N N . VAL C 1 5 ? 10.481 29.292 -18.232 1.00 14.54 5 VAL C N 1
ATOM 1670 C CA . VAL C 1 5 ? 11.379 28.142 -18.012 1.00 13.17 5 VAL C CA 1
ATOM 1671 C C . VAL C 1 5 ? 12.258 28.086 -19.249 1.00 15.76 5 VAL C C 1
ATOM 1672 O O . VAL C 1 5 ? 11.752 27.917 -20.379 1.00 15.70 5 VAL C O 1
ATOM 1676 N N . ALA C 1 6 ? 13.571 28.221 -19.066 1.00 13.04 6 ALA C N 1
ATOM 1677 C CA . ALA C 1 6 ? 14.461 28.218 -20.226 1.00 12.37 6 ALA C CA 1
ATOM 1678 C C . ALA C 1 6 ? 15.554 27.171 -20.063 1.00 16.12 6 ALA C C 1
ATOM 1679 O O . ALA C 1 6 ? 16.057 26.954 -18.956 1.00 16.26 6 ALA C O 1
ATOM 1681 N N . ILE C 1 7 ? 15.910 26.524 -21.166 1.00 12.35 7 ILE C N 1
ATOM 1682 C CA . ILE C 1 7 ? 16.969 25.526 -21.119 1.00 13.70 7 ILE C CA 1
ATOM 1683 C C . ILE C 1 7 ? 18.115 26.132 -21.963 1.00 17.44 7 ILE C C 1
ATOM 1684 O O . ILE C 1 7 ? 17.916 26.449 -23.152 1.00 18.32 7 ILE C O 1
ATOM 1689 N N . VAL C 1 8 ? 19.293 26.299 -21.377 1.00 15.64 8 VAL C N 1
ATOM 1690 C CA . VAL C 1 8 ? 20.413 26.894 -22.123 1.00 15.28 8 VAL C CA 1
ATOM 1691 C C . VAL C 1 8 ? 21.694 26.078 -21.934 1.00 20.96 8 VAL C C 1
ATOM 1692 O O . VAL C 1 8 ? 21.763 25.223 -21.061 1.00 17.39 8 VAL C O 1
ATOM 1696 N N . ARG C 1 9 ? 22.703 26.329 -22.764 1.00 16.37 9 ARG C N 1
ATOM 1697 C CA . ARG C 1 9 ? 23.975 25.618 -22.602 1.00 18.41 9 ARG C CA 1
ATOM 1698 C C . ARG C 1 9 ? 24.740 26.177 -21.386 1.00 18.40 9 ARG C C 1
ATOM 1699 O O . ARG C 1 9 ? 24.711 27.368 -21.104 1.00 17.65 9 ARG C O 1
ATOM 1707 N N . PRO C 1 10 ? 25.418 25.300 -20.630 1.00 20.68 10 PRO C N 1
ATOM 1708 C CA . PRO C 1 10 ? 26.177 25.730 -19.455 1.00 20.30 10 PRO C CA 1
ATOM 1709 C C . PRO C 1 10 ? 27.204 26.798 -19.838 1.00 19.35 10 PRO C C 1
ATOM 1710 O O . PRO C 1 10 ? 27.387 27.763 -19.109 1.00 22.11 10 PRO C O 1
ATOM 1714 N N . GLU C 1 11 ? 27.821 26.630 -21.008 1.00 22.78 11 GLU C N 1
ATOM 1715 C CA . GLU C 1 11 ? 28.844 27.566 -21.494 1.00 25.87 11 GLU C CA 1
ATOM 1716 C C . GLU C 1 11 ? 28.278 28.960 -21.743 1.00 24.83 11 GLU C C 1
ATOM 1717 O O . GLU C 1 11 ? 29.027 29.939 -21.831 1.00 24.75 11 GLU C O 1
ATOM 1723 N N . LYS C 1 12 ? 26.959 29.065 -21.876 1.00 19.90 12 LYS C N 1
ATOM 1724 C CA . LYS C 1 12 ? 26.351 30.373 -22.098 1.00 18.91 12 LYS C CA 1
ATOM 1725 C C . LYS C 1 12 ? 25.673 30.917 -20.854 1.00 21.17 12 LYS C C 1
ATOM 1726 O O . LYS C 1 12 ? 25.129 32.015 -20.887 1.00 21.35 12 LYS C O 1
ATOM 1732 N N . LEU C 1 13 ? 25.710 30.180 -19.743 1.00 22.31 13 LEU C N 1
ATOM 1733 C CA . LEU C 1 13 ? 25.004 30.657 -18.553 1.00 20.76 13 LEU C CA 1
ATOM 1734 C C . LEU C 1 13 ? 25.439 32.017 -18.010 1.00 24.24 13 LEU C C 1
ATOM 1735 O O . LEU C 1 13 ? 24.604 32.836 -17.660 1.00 20.05 13 LEU C O 1
ATOM 1740 N N . ASN C 1 14 ? 26.743 32.261 -17.910 1.00 26.46 14 ASN C N 1
ATOM 1741 C CA . ASN C 1 14 ? 27.195 33.555 -17.405 1.00 28.46 14 ASN C CA 1
ATOM 1742 C C . ASN C 1 14 ? 26.643 34.695 -18.240 1.00 22.94 14 ASN C C 1
ATOM 1743 O O . ASN C 1 14 ? 26.152 35.686 -17.703 1.00 26.07 14 ASN C O 1
ATOM 1748 N N . GLU C 1 15 ? 26.720 34.539 -19.556 1.00 26.03 15 GLU C N 1
ATOM 1749 C CA . GLU C 1 15 ? 26.241 35.556 -20.469 1.00 27.17 15 GLU C CA 1
ATOM 1750 C C . GLU C 1 15 ? 24.735 35.760 -20.328 1.00 24.86 15 GLU C C 1
ATOM 1751 O O . GLU C 1 15 ? 24.255 36.884 -20.358 1.00 21.23 15 GLU C O 1
ATOM 1757 N N . VAL C 1 16 ? 23.995 34.679 -20.141 1.00 20.06 16 VAL C N 1
ATOM 1758 C CA . VAL C 1 16 ? 22.541 34.803 -19.980 1.00 16.84 16 VAL C CA 1
ATOM 1759 C C . VAL C 1 16 ? 22.199 35.560 -18.693 1.00 19.65 16 VAL C C 1
ATOM 1760 O O . VAL C 1 16 ? 21.321 36.436 -18.671 1.00 18.27 16 VAL C O 1
ATOM 1764 N N . LEU C 1 17 ? 22.885 35.221 -17.600 1.00 20.21 17 LEU C N 1
ATOM 1765 C CA . LEU C 1 17 ? 22.614 35.863 -16.331 1.00 19.00 17 LEU C CA 1
ATOM 1766 C C . LEU C 1 17 ? 22.964 37.349 -16.410 1.00 21.03 17 LEU C C 1
ATOM 1767 O O . LEU C 1 17 ? 22.249 38.175 -15.874 1.00 2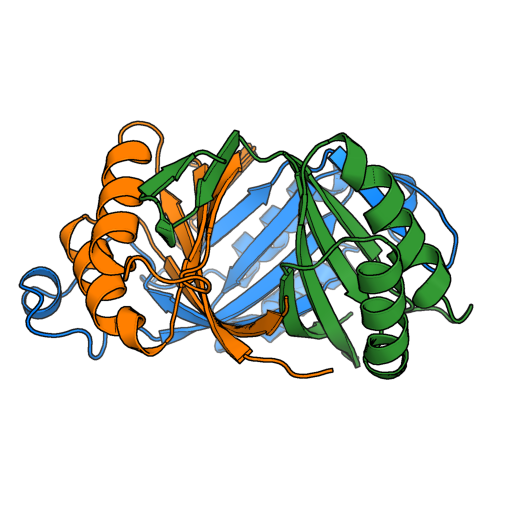1.58 17 LEU C O 1
ATOM 1772 N N . LYS C 1 18 ? 24.068 37.674 -17.079 1.00 22.55 18 LYS C N 1
ATOM 1773 C CA . LYS C 1 18 ? 24.451 39.070 -17.249 1.00 26.69 18 LYS C CA 1
ATOM 1774 C C . LYS C 1 18 ? 23.369 39.824 -18.028 1.00 24.47 18 LYS C C 1
ATOM 1775 O O . LYS C 1 18 ? 23.003 40.938 -17.667 1.00 26.35 18 LYS C O 1
ATOM 1781 N N . ALA C 1 19 ? 22.829 39.211 -19.079 1.00 21.10 19 ALA C N 1
ATOM 1782 C CA . ALA C 1 19 ? 21.789 39.858 -19.860 1.00 18.08 19 ALA C CA 1
ATOM 1783 C C . ALA C 1 19 ? 20.505 40.063 -19.064 1.00 23.35 19 ALA C C 1
ATOM 1784 O O . ALA C 1 19 ? 19.867 41.109 -19.160 1.00 26.57 19 ALA C O 1
ATOM 1786 N N . LEU C 1 20 ? 20.112 39.057 -18.282 1.00 23.05 20 LEU C N 1
ATOM 1787 C CA . LEU C 1 20 ? 18.903 39.163 -17.476 1.00 19.81 20 LEU C CA 1
ATOM 1788 C C . LEU C 1 20 ? 19.059 40.315 -16.476 1.00 24.54 20 LEU C C 1
ATOM 1789 O O . LEU C 1 20 ? 18.148 41.129 -16.294 1.00 21.84 20 LEU C O 1
ATOM 1794 N N . PHE C 1 21 ? 20.220 40.388 -15.831 1.00 27.71 21 PHE C N 1
ATOM 1795 C CA . PHE C 1 21 ? 20.433 41.461 -14.868 1.00 33.90 21 PHE C CA 1
ATOM 1796 C C . PHE C 1 21 ? 20.404 42.833 -15.544 1.00 30.81 21 PHE C C 1
ATOM 1797 O O . PHE C 1 21 ? 19.851 43.778 -14.984 1.00 34.27 21 PHE C O 1
ATOM 1805 N N . GLN C 1 22 ? 20.984 42.943 -16.739 1.00 32.07 22 GLN C N 1
ATOM 1806 C CA . GLN C 1 22 ? 20.988 44.212 -17.464 1.00 34.29 22 GLN C CA 1
ATOM 1807 C C . GLN C 1 22 ? 19.557 44.560 -17.846 1.00 38.43 22 GLN C C 1
ATOM 1808 O O . GLN C 1 22 ? 19.226 45.717 -18.111 1.00 37.35 22 GLN C O 1
ATOM 1814 N N . ALA C 1 23 ? 18.695 43.552 -17.860 1.00 28.66 23 ALA C N 1
ATOM 1815 C CA . ALA C 1 23 ? 17.310 43.768 -18.225 1.00 26.58 23 ALA C CA 1
ATOM 1816 C C . ALA C 1 23 ? 16.413 44.023 -17.008 1.00 31.30 23 ALA C C 1
ATOM 1817 O O . ALA C 1 23 ? 15.193 44.122 -17.144 1.00 30.35 23 ALA C O 1
ATOM 1819 N N . GLU C 1 24 ? 17.027 44.113 -15.828 1.00 29.20 24 GLU C N 1
ATOM 1820 C CA . GLU C 1 24 ? 16.322 44.368 -14.574 1.00 33.48 24 GLU C CA 1
ATOM 1821 C C . GLU C 1 24 ? 15.566 43.162 -14.048 1.00 30.37 24 GLU C C 1
ATOM 1822 O O . GLU C 1 24 ? 14.666 43.282 -13.209 1.00 29.95 24 GLU C O 1
ATOM 1828 N N . VAL C 1 25 ? 15.944 41.989 -14.535 1.00 30.30 25 VAL C N 1
ATOM 1829 C CA . VAL C 1 25 ? 15.309 40.755 -14.103 1.00 28.18 25 VAL C CA 1
ATOM 1830 C C . VAL C 1 25 ? 16.283 40.138 -13.112 1.00 39.97 25 VAL C C 1
ATOM 1831 O O . VAL C 1 25 ? 17.328 39.595 -13.498 1.00 47.44 25 VAL C O 1
ATOM 1835 N N . ARG C 1 26 ? 15.940 40.210 -11.835 1.00 38.49 26 ARG C N 1
ATOM 1836 C CA . ARG C 1 26 ? 16.844 39.704 -10.812 1.00 45.39 26 ARG C CA 1
ATOM 1837 C C . ARG C 1 26 ? 16.543 38.371 -10.098 1.00 37.03 26 ARG C C 1
ATOM 1838 O O . ARG C 1 26 ? 17.451 37.547 -9.928 1.00 42.24 26 ARG C O 1
ATOM 1846 N N . GLY C 1 27 ? 15.307 38.170 -9.648 1.00 31.69 27 GLY C N 1
ATOM 1847 C CA . GLY C 1 27 ? 14.993 36.945 -8.915 1.00 23.65 27 GLY C CA 1
ATOM 1848 C C . GLY C 1 27 ? 14.692 35.744 -9.796 1.00 23.66 27 GLY C C 1
ATOM 1849 O O . GLY C 1 27 ? 13.783 35.786 -10.605 1.00 22.08 27 GLY C O 1
ATOM 1850 N N . LEU C 1 28 ? 15.451 34.670 -9.635 1.00 16.86 28 LEU C N 1
ATOM 1851 C CA . LEU C 1 28 ? 15.243 33.468 -10.442 1.00 15.13 28 LEU C CA 1
ATOM 1852 C C . LEU C 1 28 ? 15.948 32.295 -9.759 1.00 15.22 28 LEU C C 1
ATOM 1853 O O . LEU C 1 28 ? 16.648 32.490 -8.737 1.00 17.02 28 LEU C O 1
ATOM 1858 N N . THR C 1 29 ? 15.690 31.087 -10.247 1.00 13.74 29 THR C N 1
ATOM 1859 C CA . THR C 1 29 ? 16.424 29.911 -9.739 1.00 11.71 29 THR C CA 1
ATOM 1860 C C . THR C 1 29 ? 16.908 29.153 -10.966 1.00 18.94 29 THR C C 1
ATOM 1861 O O . THR C 1 29 ? 16.417 29.366 -12.090 1.00 16.31 29 THR C O 1
ATOM 1865 N N . LEU C 1 30 ? 17.921 28.312 -10.779 1.00 15.16 30 LEU C N 1
ATOM 1866 C CA . LEU C 1 30 ? 18.408 27.539 -11.888 1.00 15.32 30 LEU C CA 1
ATOM 1867 C C . LEU C 1 30 ? 19.005 26.252 -11.350 1.00 16.22 30 LEU C C 1
ATOM 1868 O O . LEU C 1 30 ? 19.306 26.144 -10.159 1.00 14.51 30 LEU C O 1
ATOM 1873 N N . SER C 1 31 ? 19.155 25.284 -12.234 1.00 13.29 31 SER C N 1
ATOM 1874 C CA . SER C 1 31 ? 19.757 24.029 -11.858 1.00 16.51 31 SER C CA 1
ATOM 1875 C C . SER C 1 31 ? 20.252 23.309 -13.085 1.00 17.21 31 SER C C 1
ATOM 1876 O O . SER C 1 31 ? 19.832 23.580 -14.214 1.00 16.31 31 SER C O 1
ATOM 1879 N N . ARG C 1 32 ? 21.211 22.415 -12.869 1.00 12.76 32 ARG C N 1
ATOM 1880 C CA . ARG C 1 32 ? 21.717 21.610 -13.956 1.00 13.99 32 ARG C CA 1
ATOM 1881 C C . ARG C 1 32 ? 20.757 20.449 -14.252 1.00 17.83 32 ARG C C 1
ATOM 1882 O O . ARG C 1 32 ? 20.200 19.804 -13.340 1.00 18.22 32 ARG C O 1
ATOM 1890 N N . VAL C 1 33 ? 20.544 20.183 -15.538 1.00 15.84 33 VAL C N 1
ATOM 1891 C CA . VAL C 1 33 ? 19.683 19.090 -15.977 1.00 12.36 33 VAL C CA 1
ATOM 1892 C C . VAL C 1 33 ? 20.378 18.383 -17.152 1.00 14.32 33 VAL C C 1
ATOM 1893 O O . VAL C 1 33 ? 21.373 18.895 -17.686 1.00 18.33 33 VAL C O 1
ATOM 1897 N N . GLN C 1 34 ? 19.914 17.189 -17.509 1.00 15.95 34 GLN C N 1
ATOM 1898 C CA . GLN C 1 34 ? 20.501 16.465 -18.645 1.00 21.31 34 GLN C CA 1
ATOM 1899 C C . GLN C 1 34 ? 19.521 16.619 -19.794 1.00 24.35 34 GLN C C 1
ATOM 1900 O O . GLN C 1 34 ? 18.321 16.399 -19.637 1.00 25.95 34 GLN C O 1
ATOM 1906 N N . GLY C 1 35 ? 20.014 16.990 -20.966 1.00 21.99 35 GLY C N 1
ATOM 1907 C CA . GLY C 1 35 ? 19.093 17.206 -22.064 1.00 25.24 35 GLY C CA 1
ATOM 1908 C C . GLY C 1 35 ? 19.262 16.330 -23.277 1.00 39.20 35 GLY C C 1
ATOM 1909 O O . GLY C 1 35 ? 20.352 15.811 -23.526 1.00 37.87 35 GLY C O 1
ATOM 1910 N N . HIS C 1 36 ? 18.159 16.198 -24.021 1.00 48.95 36 HIS C N 1
ATOM 1911 C CA . HIS C 1 36 ? 18.042 15.419 -25.256 1.00 58.90 36 HIS C CA 1
ATOM 1912 C C . HIS C 1 36 ? 18.431 13.946 -25.108 1.00 63.73 36 HIS C C 1
ATOM 1913 O O . HIS C 1 36 ? 17.927 13.078 -25.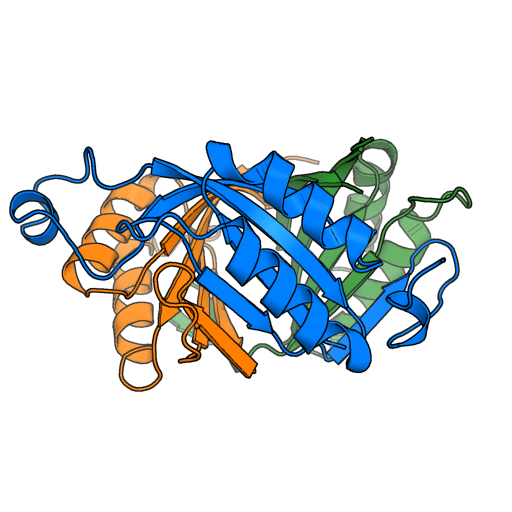832 1.00 63.25 36 HIS C O 1
ATOM 1920 N N . GLU C 1 54 ? 22.228 10.430 -27.112 1.00 68.25 54 GLU C N 1
ATOM 1921 C CA . GLU C 1 54 ? 23.000 10.920 -25.974 1.00 67.43 54 GLU C CA 1
ATOM 1922 C C . GLU C 1 54 ? 22.267 12.033 -25.233 1.00 61.72 54 GLU C C 1
ATOM 1923 O O . GLU C 1 54 ? 21.312 12.622 -25.747 1.00 60.07 54 GLU C O 1
ATOM 1929 N N . LEU C 1 55 ? 22.732 12.306 -24.018 1.00 54.75 55 LEU C N 1
ATOM 1930 C CA . LEU C 1 55 ? 22.178 13.369 -23.189 1.00 49.36 55 LEU C CA 1
ATOM 1931 C C . LEU C 1 55 ? 23.348 14.318 -22.918 1.00 48.05 55 LEU C C 1
ATOM 1932 O O . LEU C 1 55 ? 24.452 13.872 -22.625 1.00 47.05 55 LEU C O 1
ATOM 1937 N N . HIS C 1 56 ? 23.107 15.621 -23.021 1.00 35.48 56 HIS C N 1
ATOM 1938 C CA . HIS C 1 56 ? 24.147 16.619 -22.798 1.00 32.86 56 HIS C CA 1
ATOM 1939 C C . HIS C 1 56 ? 23.722 17.527 -21.645 1.00 22.89 56 HIS C C 1
ATOM 1940 O O . HIS C 1 56 ? 22.531 17.819 -21.500 1.00 26.44 56 HIS C O 1
ATOM 1947 N N . GLU C 1 57 ? 24.678 17.982 -20.846 1.00 21.45 57 GLU C N 1
ATOM 1948 C CA . GLU C 1 57 ? 24.335 18.843 -19.715 1.00 24.50 57 GLU C CA 1
ATOM 1949 C C . GLU C 1 57 ? 23.818 20.217 -20.151 1.00 18.09 57 GLU C C 1
ATOM 1950 O O . GLU C 1 57 ? 24.370 20.848 -21.052 1.00 20.29 57 GLU C O 1
ATOM 1956 N N . LYS C 1 58 ? 22.717 20.640 -19.530 1.00 17.63 58 LYS C N 1
ATOM 1957 C CA . LYS C 1 58 ? 22.100 21.933 -19.799 1.00 15.77 58 LYS C CA 1
ATOM 1958 C C . LYS C 1 58 ? 21.798 22.593 -18.470 1.00 17.55 58 LYS C C 1
ATOM 1959 O O . LYS C 1 58 ? 21.920 21.976 -17.404 1.00 18.30 58 LYS C O 1
ATOM 1965 N N . VAL C 1 59 ? 21.421 23.866 -18.536 1.00 13.99 59 VAL C N 1
ATOM 1966 C CA . VAL C 1 59 ? 21.043 24.597 -17.340 1.00 15.78 59 VAL C CA 1
ATOM 1967 C C . VAL C 1 59 ? 19.595 25.034 -17.550 1.00 17.39 59 VAL C C 1
ATOM 1968 O O . VAL C 1 59 ? 19.250 25.587 -18.585 1.00 18.00 59 VAL C O 1
ATOM 1972 N N . ARG C 1 60 ? 18.757 24.735 -16.564 1.00 14.32 60 ARG C N 1
ATOM 1973 C CA . ARG C 1 60 ? 17.348 25.106 -16.588 1.00 14.54 60 ARG C CA 1
ATOM 1974 C C . ARG C 1 60 ? 17.141 26.317 -15.688 1.00 17.48 60 ARG C C 1
ATOM 1975 O O . ARG C 1 60 ? 17.460 26.257 -14.504 1.00 16.15 60 ARG C O 1
ATOM 1983 N N . LEU C 1 61 ? 16.629 27.420 -16.238 1.00 12.67 61 LEU C N 1
ATOM 1984 C CA . LEU C 1 61 ? 16.356 28.603 -15.437 1.00 15.51 61 LEU C CA 1
ATOM 1985 C C . LEU C 1 61 ? 14.841 28.719 -15.311 1.00 14.38 61 LEU C C 1
ATOM 1986 O O . LEU C 1 61 ? 14.100 28.384 -16.247 1.00 15.18 61 LEU C O 1
ATOM 1991 N N . GLU C 1 62 ? 14.392 29.191 -14.149 1.00 12.61 62 GLU C N 1
ATOM 1992 C CA . GLU C 1 62 ? 12.959 29.332 -13.874 1.00 12.67 62 GLU C CA 1
ATOM 1993 C C . GLU C 1 62 ? 12.794 30.747 -13.320 1.00 14.53 62 GLU C C 1
ATOM 1994 O O . GLU C 1 62 ? 13.300 31.077 -12.230 1.00 14.80 62 GLU C O 1
ATOM 2000 N N . ILE C 1 63 ? 12.036 31.574 -14.047 1.00 11.30 63 ILE C N 1
ATOM 2001 C CA . ILE C 1 63 ? 11.922 32.985 -13.700 1.00 12.58 63 ILE C CA 1
ATOM 2002 C C . ILE C 1 63 ? 10.477 33.452 -13.640 1.00 15.05 63 ILE C C 1
ATOM 2003 O O . ILE C 1 63 ? 9.790 33.395 -14.655 1.00 14.07 63 ILE C O 1
ATOM 2008 N N . GLY C 1 64 ? 10.028 33.950 -12.488 1.00 13.08 64 GLY C N 1
ATOM 2009 C CA . GLY C 1 64 ? 8.653 34.443 -12.420 1.00 14.26 64 GLY C CA 1
ATOM 2010 C C . GLY C 1 64 ? 8.681 35.936 -12.716 1.00 17.31 64 GLY C C 1
ATOM 2011 O O . GLY C 1 64 ? 9.395 36.676 -12.037 1.00 19.46 64 GLY C O 1
ATOM 2012 N N . VAL C 1 65 ? 7.916 36.388 -13.718 1.00 15.64 65 VAL C N 1
ATOM 2013 C CA . VAL C 1 65 ? 7.957 37.800 -14.073 1.00 16.25 65 VAL C CA 1
ATOM 2014 C C . VAL C 1 65 ? 6.580 38.414 -14.235 1.00 15.00 65 VAL C C 1
ATOM 2015 O O . VAL C 1 65 ? 5.615 37.716 -14.501 1.00 17.09 65 VAL C O 1
ATOM 2019 N N . SER C 1 66 ? 6.496 39.731 -14.038 1.00 15.39 66 SER C N 1
ATOM 2020 C CA . SER C 1 66 ? 5.230 40.407 -14.243 1.00 13.70 66 SER C CA 1
ATOM 2021 C C . SER C 1 66 ? 5.095 40.551 -15.778 1.00 15.10 66 SER C C 1
ATOM 2022 O O . SER C 1 66 ? 6.076 40.434 -16.516 1.00 19.29 66 SER C O 1
ATOM 2025 N N . GLU C 1 67 ? 3.885 40.855 -16.240 1.00 17.74 67 GLU C N 1
ATOM 2026 C CA . GLU C 1 67 ? 3.622 40.922 -17.685 1.00 18.41 67 GLU C CA 1
ATOM 2027 C C . GLU C 1 67 ? 4.557 41.800 -18.529 1.00 19.65 67 GLU C C 1
ATOM 2028 O O . GLU C 1 67 ? 4.966 41.413 -19.612 1.00 19.97 67 GLU C O 1
ATOM 2034 N N . PRO C 1 68 ? 4.920 43.000 -18.040 1.00 21.06 68 PRO C N 1
ATOM 2035 C CA . PRO C 1 68 ? 5.813 43.865 -18.822 1.00 19.69 68 PRO C CA 1
ATOM 2036 C C . PRO C 1 68 ? 7.220 43.301 -18.949 1.00 18.36 68 PRO C C 1
ATOM 2037 O O . PRO C 1 68 ? 7.991 43.716 -19.817 1.00 20.62 68 PRO C O 1
ATOM 2041 N N . PHE C 1 69 ? 7.575 42.362 -18.070 1.00 17.47 69 PHE C N 1
ATOM 2042 C CA . PHE C 1 69 ? 8.904 41.805 -18.151 1.00 17.96 69 PHE C CA 1
ATOM 2043 C C . PHE C 1 69 ? 9.014 40.489 -18.900 1.00 16.73 69 PHE C C 1
ATOM 2044 O O . PHE C 1 69 ? 10.122 39.976 -19.044 1.00 17.59 69 PHE C O 1
ATOM 2052 N N . VAL C 1 70 ? 7.900 39.968 -19.398 1.00 15.58 70 VAL C N 1
ATOM 2053 C CA . VAL C 1 70 ? 7.957 38.701 -20.136 1.00 16.85 70 VAL C CA 1
ATOM 2054 C C . VAL C 1 70 ? 8.835 38.867 -21.378 1.00 16.70 70 VAL C C 1
ATOM 2055 O O . VAL C 1 70 ? 9.810 38.142 -21.574 1.00 15.86 70 VAL C O 1
ATOM 2059 N N . LYS C 1 71 ? 8.499 39.841 -22.220 1.00 14.00 71 LYS C N 1
ATOM 2060 C CA . LYS C 1 71 ? 9.261 40.039 -23.449 1.00 15.78 71 LYS C CA 1
ATOM 2061 C C . LYS C 1 71 ? 10.751 40.307 -23.257 1.00 14.03 71 LYS C C 1
ATOM 2062 O O . LYS C 1 71 ? 11.586 39.669 -23.909 1.00 17.80 71 LYS C O 1
ATOM 2068 N N . PRO C 1 72 ? 11.116 41.268 -22.386 1.00 15.17 72 PRO C N 1
ATOM 2069 C CA . PRO C 1 72 ? 12.526 41.607 -22.117 1.00 21.11 72 PRO C CA 1
ATOM 2070 C C . PRO C 1 72 ? 13.299 40.381 -21.633 1.00 19.11 72 PRO C C 1
ATOM 2071 O O . PRO C 1 72 ? 14.460 40.207 -21.973 1.00 17.77 72 PRO C O 1
ATOM 2075 N N . THR C 1 73 ? 12.646 39.558 -20.812 1.00 15.33 73 THR C N 1
ATOM 2076 C CA . THR C 1 73 ? 13.282 38.333 -20.280 1.00 13.81 73 THR C CA 1
ATOM 2077 C C . THR C 1 73 ? 13.538 37.333 -21.401 1.00 14.04 73 THR C C 1
ATOM 2078 O O . THR C 1 73 ? 14.650 36.839 -21.564 1.00 15.67 73 THR C O 1
ATOM 2082 N N . VAL C 1 74 ? 12.511 37.078 -22.210 1.00 13.48 74 VAL C N 1
ATOM 2083 C CA . VAL C 1 74 ? 12.642 36.138 -23.325 1.00 15.80 74 VAL C CA 1
ATOM 2084 C C . VAL C 1 74 ? 13.739 36.617 -24.272 1.00 14.21 74 VAL C C 1
ATOM 2085 O O . VAL C 1 74 ? 14.613 35.849 -24.660 1.00 16.01 74 VAL C O 1
ATOM 2089 N N . GLU C 1 75 ? 13.688 37.895 -24.630 1.00 17.38 75 GLU C N 1
ATOM 2090 C CA . GLU C 1 75 ? 14.690 38.429 -25.549 1.00 16.56 75 GLU C CA 1
ATOM 2091 C C . GLU C 1 75 ? 16.085 38.362 -24.986 1.00 16.08 75 GLU C C 1
ATOM 2092 O O . GLU C 1 75 ? 17.023 38.042 -25.706 1.00 18.49 75 GLU C O 1
ATOM 2098 N N . ALA C 1 76 ? 16.233 38.657 -23.694 1.00 17.04 76 ALA C N 1
ATOM 2099 C CA . ALA C 1 76 ? 17.556 38.600 -23.080 1.00 17.40 76 ALA C CA 1
ATOM 2100 C C . ALA C 1 76 ? 18.157 37.215 -23.245 1.00 15.23 76 ALA C C 1
ATOM 2101 O O . ALA C 1 76 ? 19.332 37.060 -23.563 1.00 19.34 76 ALA C O 1
ATOM 2103 N N . ILE C 1 77 ? 17.333 36.186 -23.028 1.00 16.43 77 ILE C N 1
ATOM 2104 C CA . ILE C 1 77 ? 17.797 34.825 -23.170 1.00 17.58 77 ILE C CA 1
ATOM 2105 C C . ILE C 1 77 ? 18.037 34.408 -24.619 1.00 16.47 77 ILE C C 1
ATOM 2106 O O . ILE C 1 77 ? 19.040 33.779 -24.929 1.00 18.75 77 ILE C O 1
ATOM 2111 N N . LEU C 1 78 ? 17.142 34.769 -25.525 1.00 15.09 78 LEU C N 1
ATOM 2112 C CA . LEU C 1 78 ? 17.341 34.384 -26.912 1.00 17.06 78 LEU C CA 1
ATOM 2113 C C . LEU C 1 78 ? 18.662 34.928 -27.441 1.00 15.44 78 LEU C C 1
ATOM 2114 O O . LEU C 1 78 ? 19.423 34.224 -28.118 1.00 19.15 78 LEU C O 1
ATOM 2119 N N . LYS C 1 79 ? 18.950 36.177 -27.113 1.00 17.47 79 LYS C N 1
ATOM 2120 C CA . LYS C 1 79 ? 20.160 36.819 -27.644 1.00 16.37 79 LYS C CA 1
ATOM 2121 C C . LYS C 1 79 ? 21.458 36.344 -27.007 1.00 20.80 79 LYS C C 1
ATOM 2122 O O . LYS C 1 79 ? 22.450 36.135 -27.701 1.00 26.16 79 LYS C O 1
ATOM 2128 N N . ALA C 1 80 ? 21.453 36.160 -25.695 1.00 19.21 80 ALA C N 1
ATOM 2129 C CA . ALA C 1 80 ? 22.652 35.723 -24.997 1.00 20.95 80 ALA C CA 1
ATOM 2130 C C . ALA C 1 80 ? 22.942 34.232 -25.113 1.00 19.76 80 ALA C C 1
ATOM 2131 O O . ALA C 1 80 ? 24.109 33.812 -25.091 1.00 21.02 80 ALA C O 1
ATOM 2133 N N . ALA C 1 81 ? 21.891 33.431 -25.264 1.00 17.87 81 ALA C N 1
ATOM 2134 C CA . ALA C 1 81 ? 22.089 31.983 -25.303 1.00 18.94 81 ALA C CA 1
ATOM 2135 C C . ALA C 1 81 ? 22.411 31.362 -26.652 1.00 18.69 81 ALA C C 1
ATOM 2136 O O . ALA C 1 81 ? 22.920 30.247 -26.707 1.00 20.83 81 ALA C O 1
ATOM 2138 N N . ARG C 1 82 ? 22.116 32.071 -27.741 1.00 19.16 82 ARG C N 1
ATOM 2139 C CA . ARG C 1 82 ? 22.319 31.482 -29.065 1.00 17.63 82 ARG C CA 1
ATOM 2140 C C . ARG C 1 82 ? 23.769 31.282 -29.456 1.00 22.18 82 ARG C C 1
ATOM 2141 O O . ARG C 1 82 ? 24.600 32.146 -29.177 1.00 25.24 82 ARG C O 1
ATOM 2149 N N . THR C 1 83 ? 24.070 30.124 -30.051 1.00 22.97 83 THR C N 1
ATOM 2150 C CA . THR C 1 83 ? 25.423 29.860 -30.555 1.00 21.24 83 THR C CA 1
ATOM 2151 C C . THR C 1 83 ? 25.323 29.599 -32.058 1.00 23.99 83 THR C C 1
ATOM 2152 O O . THR C 1 83 ? 26.291 29.803 -32.808 1.00 28.51 83 THR C O 1
ATOM 2156 N N . GLY C 1 84 ? 24.163 29.128 -32.501 1.00 23.93 84 GLY C N 1
ATOM 2157 C CA . GLY C 1 84 ? 23.987 28.809 -33.905 1.00 29.17 84 GLY C CA 1
ATOM 2158 C C . GLY C 1 84 ? 24.043 27.313 -34.167 1.00 29.31 84 GLY C C 1
ATOM 2159 O O . GLY C 1 84 ? 23.657 26.852 -35.235 1.00 31.44 84 GLY C O 1
ATOM 2160 N N . GLU C 1 85 ? 24.513 26.545 -33.193 1.00 27.79 85 GLU C N 1
ATOM 2161 C CA . GLU C 1 85 ? 24.612 25.086 -33.325 1.00 34.24 85 GLU C CA 1
ATOM 2162 C C . GLU C 1 85 ? 23.383 24.404 -32.742 1.00 31.40 85 GLU C C 1
ATOM 2163 O O . GLU C 1 85 ? 22.791 24.917 -31.789 1.00 26.40 85 GLU C O 1
ATOM 2169 N N . VAL C 1 86 ? 22.994 23.257 -33.303 1.00 29.02 86 VAL C N 1
ATOM 2170 C CA . VAL C 1 86 ? 21.836 22.517 -32.793 1.00 29.02 86 VAL C CA 1
ATOM 2171 C C . VAL C 1 86 ? 22.043 22.227 -31.300 1.00 28.63 86 VAL C C 1
ATOM 2172 O O . VAL C 1 86 ? 23.147 21.883 -30.880 1.00 28.98 86 VAL C O 1
ATOM 2176 N N . GLY C 1 87 ? 20.987 22.416 -30.508 1.00 28.33 87 GLY C N 1
ATOM 2177 C CA . GLY C 1 87 ? 21.078 22.189 -29.072 1.00 30.64 87 GLY C CA 1
ATOM 2178 C C . GLY C 1 87 ? 21.228 23.444 -28.219 1.00 24.88 87 GLY C C 1
ATOM 2179 O O . GLY C 1 87 ? 21.622 23.361 -27.063 1.00 24.08 87 GLY C O 1
ATOM 2180 N N . ASP C 1 88 ? 20.905 24.611 -28.782 1.00 17.22 88 ASP C N 1
ATOM 2181 C CA . ASP C 1 88 ? 21.018 25.886 -28.057 1.00 16.44 88 ASP C CA 1
ATOM 2182 C C . ASP C 1 88 ? 19.934 25.988 -26.974 1.00 16.04 88 ASP C C 1
ATOM 2183 O O . ASP C 1 88 ? 20.058 26.794 -26.047 1.00 19.02 88 ASP C O 1
ATOM 2188 N N . GLY C 1 89 ? 18.866 25.216 -27.107 1.00 18.84 89 GLY C N 1
ATOM 2189 C CA . GLY C 1 89 ? 17.856 25.284 -26.071 1.00 18.40 89 GLY C CA 1
ATOM 2190 C C . GLY C 1 89 ? 16.524 25.864 -26.464 1.00 19.36 89 GLY C C 1
ATOM 2191 O O . GLY C 1 89 ? 16.282 26.212 -27.616 1.00 16.78 89 GLY C O 1
ATOM 2192 N N . LYS C 1 90 ? 15.656 25.985 -25.465 1.00 16.49 90 LYS C N 1
ATOM 2193 C CA . LYS C 1 90 ? 14.299 26.447 -25.675 1.00 16.03 90 LYS C CA 1
ATOM 2194 C C . LYS C 1 90 ? 13.835 27.311 -24.524 1.00 15.72 90 LYS C C 1
ATOM 2195 O O . LYS C 1 90 ? 14.412 27.272 -23.438 1.00 15.64 90 LYS C O 1
ATOM 2201 N N . ILE C 1 91 ? 12.776 28.068 -24.770 1.00 13.13 91 ILE C N 1
ATOM 2202 C CA . ILE C 1 91 ? 12.189 28.933 -23.740 1.00 14.00 91 ILE C CA 1
ATOM 2203 C C . ILE C 1 91 ? 10.688 28.735 -23.709 1.00 18.43 91 ILE C C 1
ATOM 2204 O O . ILE C 1 91 ? 10.025 28.858 -24.740 1.00 17.81 91 ILE C O 1
ATOM 2209 N N . PHE C 1 92 ? 10.143 28.415 -22.528 1.00 12.54 92 PHE C N 1
ATOM 2210 C CA . PHE C 1 92 ? 8.705 28.234 -22.364 1.00 13.31 92 PHE C CA 1
ATOM 2211 C C . PHE C 1 92 ? 8.141 29.347 -21.487 1.00 16.97 92 PHE C C 1
ATOM 2212 O O . PHE C 1 92 ? 8.741 29.694 -20.466 1.00 16.49 92 PHE C O 1
ATOM 2220 N N . VAL C 1 93 ? 6.988 29.894 -21.870 1.00 15.87 93 VAL C N 1
ATOM 2221 C CA . VAL C 1 93 ? 6.340 30.910 -21.052 1.00 12.64 93 VAL C CA 1
ATOM 2222 C C . VAL C 1 93 ? 5.056 30.256 -20.559 1.00 13.95 93 VAL C C 1
ATOM 2223 O O . VAL C 1 93 ? 4.195 29.887 -21.366 1.00 15.11 93 VAL C O 1
ATOM 2227 N N . LEU C 1 94 ? 4.939 30.069 -19.238 1.00 13.31 94 LEU C N 1
ATOM 2228 C CA . LEU C 1 94 ? 3.765 29.394 -18.686 1.00 12.52 94 LEU C CA 1
ATOM 2229 C C . LEU C 1 94 ? 2.865 30.347 -17.911 1.00 15.14 94 LEU C C 1
ATOM 2230 O O . LEU C 1 94 ? 3.332 31.285 -17.262 1.00 15.79 94 LEU C O 1
ATOM 2235 N N . PRO C 1 95 ? 1.556 30.117 -17.984 1.00 13.40 95 PRO C N 1
ATOM 2236 C CA . PRO C 1 95 ? 0.617 30.970 -17.256 1.00 15.19 95 PRO C CA 1
ATOM 2237 C C . PRO C 1 95 ? 0.773 30.626 -15.769 1.00 19.41 95 PRO C C 1
ATOM 2238 O O . PRO C 1 95 ? 1.119 29.491 -15.417 1.00 17.21 95 PRO C O 1
ATOM 2242 N N . VAL C 1 96 ? 0.594 31.628 -14.928 1.00 16.17 96 VAL C N 1
ATOM 2243 C CA . VAL C 1 96 ? 0.676 31.471 -13.463 1.00 14.88 96 VAL C CA 1
ATOM 2244 C C . VAL C 1 96 ? -0.625 32.034 -12.915 1.00 15.29 96 VAL C C 1
ATOM 2245 O O . VAL C 1 96 ? -1.008 33.166 -13.277 1.00 19.25 96 VAL C O 1
ATOM 2249 N N . GLU C 1 97 ? -1.330 31.271 -12.086 1.00 15.70 97 GLU C N 1
ATOM 2250 C CA . GLU C 1 97 ? -2.583 31.783 -11.532 1.00 19.96 97 GLU C CA 1
ATOM 2251 C C . GLU C 1 97 ? -2.346 32.777 -10.393 1.00 21.82 97 GLU C C 1
ATOM 2252 O O . GLU C 1 97 ? -2.988 33.836 -10.325 1.00 20.10 97 GLU C O 1
ATOM 2258 N N . LYS C 1 98 ? -1.419 32.451 -9.501 1.00 16.38 98 LYS C N 1
ATOM 2259 C CA . LYS C 1 98 ? -1.135 33.348 -8.378 1.00 15.66 98 LYS C CA 1
ATOM 2260 C C . LYS C 1 98 ? 0.320 33.176 -8.019 1.00 16.75 98 LYS C C 1
ATOM 2261 O O . LYS C 1 98 ? 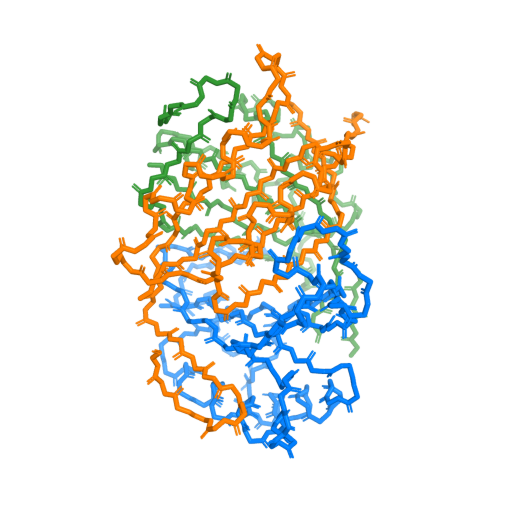0.895 32.106 -8.256 1.00 15.86 98 LYS C O 1
ATOM 2267 N N . VAL C 1 99 ? 0.924 34.237 -7.484 1.00 15.07 99 VAL C N 1
ATOM 2268 C CA . VAL C 1 99 ? 2.309 34.149 -7.048 1.00 13.57 99 VAL C CA 1
ATOM 2269 C C . VAL C 1 99 ? 2.336 34.813 -5.665 1.00 19.10 99 VAL C C 1
ATOM 2270 O O . VAL C 1 99 ? 1.800 35.921 -5.490 1.00 20.24 99 VAL C O 1
ATOM 2274 N N . TYR C 1 100 ? 2.949 34.137 -4.700 1.00 14.68 100 TYR C N 1
ATOM 2275 C CA . TYR C 1 100 ? 3.039 34.649 -3.316 1.00 15.00 100 TYR C CA 1
ATOM 2276 C C . TYR C 1 100 ? 4.487 34.942 -2.963 1.00 14.46 100 TYR C C 1
ATOM 2277 O O . TYR C 1 100 ? 5.379 34.213 -3.353 1.00 14.15 100 TYR C O 1
ATOM 2286 N N . ARG C 1 101 ? 4.727 36.043 -2.251 1.00 16.26 101 ARG C N 1
ATOM 2287 C CA . ARG C 1 101 ? 6.076 36.388 -1.817 1.00 15.25 101 ARG C CA 1
ATOM 2288 C C . ARG C 1 101 ? 6.132 35.812 -0.386 1.00 13.09 101 ARG C C 1
ATOM 2289 O O . ARG C 1 101 ? 5.384 36.245 0.469 1.00 14.86 101 ARG C O 1
ATOM 2297 N N . ILE C 1 102 ? 7.021 34.847 -0.125 1.00 12.40 102 ILE C N 1
ATOM 2298 C CA . ILE C 1 102 ? 7.040 34.198 1.185 1.00 12.20 102 ILE C CA 1
ATOM 2299 C C . ILE C 1 102 ? 7.342 35.199 2.294 1.00 10.80 102 ILE C C 1
ATOM 2300 O O . ILE C 1 102 ? 6.738 35.139 3.343 1.00 13.79 102 ILE C O 1
ATOM 2305 N N . ARG C 1 103 ? 8.239 36.137 2.005 1.00 14.81 103 ARG C N 1
ATOM 2306 C CA . ARG C 1 103 ? 8.620 37.151 3.018 1.00 15.82 103 ARG C CA 1
ATOM 2307 C C . ARG C 1 103 ? 7.443 37.874 3.661 1.00 17.43 103 ARG C C 1
ATOM 2308 O O . ARG C 1 103 ? 7.451 38.107 4.870 1.00 20.47 103 ARG C O 1
ATOM 2316 N N . THR C 1 104 ? 6.444 38.216 2.848 1.00 15.98 104 THR C N 1
ATOM 2317 C CA . THR C 1 104 ? 5.259 38.955 3.284 1.00 19.61 104 THR C CA 1
ATOM 2318 C C . THR C 1 104 ? 4.041 38.101 3.586 1.00 19.55 104 THR C C 1
ATOM 2319 O O . THR C 1 104 ? 3.078 38.570 4.220 1.00 20.03 104 THR C O 1
ATOM 2323 N N . GLY C 1 105 ? 4.059 36.855 3.108 1.00 19.92 105 GLY C N 1
ATOM 2324 C CA . GLY C 1 105 ? 2.922 35.962 3.320 1.00 20.90 105 GLY C CA 1
ATOM 2325 C C . GLY C 1 105 ? 1.752 36.391 2.457 1.00 21.96 105 GLY C C 1
ATOM 2326 O O . GLY C 1 105 ? 0.615 35.973 2.702 1.00 25.22 105 GLY C O 1
ATOM 2327 N N . GLU C 1 106 ? 2.022 37.203 1.442 1.00 16.88 106 GLU C N 1
ATOM 2328 C CA . GLU C 1 106 ? 0.984 37.723 0.552 1.00 23.19 106 GLU C CA 1
ATOM 2329 C C . GLU C 1 106 ? 1.264 37.583 -0.947 1.00 24.48 106 GLU C C 1
ATOM 2330 O O . GLU C 1 106 ? 2.407 37.421 -1.372 1.00 24.75 106 GLU C O 1
ATOM 2336 N N . GLU C 1 107 ? 0.221 37.710 -1.765 1.00 27.99 107 GLU C N 1
ATOM 2337 C CA . GLU C 1 107 ? 0.424 37.621 -3.204 1.00 38.28 107 GLU C CA 1
ATOM 2338 C C . GLU C 1 107 ? 1.374 38.704 -3.685 1.00 48.55 107 GLU C C 1
ATOM 2339 O O . GLU C 1 107 ? 1.720 39.646 -2.953 1.00 47.09 107 GLU C O 1
ATOM 2345 N N . ASP C 1 108 ? 1.787 38.566 -4.935 1.00 60.48 108 ASP C N 1
ATOM 2346 C CA . ASP C 1 108 ? 2.679 39.530 -5.556 1.00 70.94 108 ASP C CA 1
ATOM 2347 C C . ASP C 1 108 ? 2.182 39.762 -6.985 1.00 73.23 108 ASP C C 1
ATOM 2348 O O . ASP C 1 108 ? 3.022 39.993 -7.883 1.00 77.27 108 ASP C O 1
#

Foldseek 3Di:
DWKKKWKFAPVLVVQLQVLCVVLLQPDKDKDKDWDAFDPDDDPCVVVVVDDPVRIHIIMIMIGDAAPVCPVSSVVSCVVRQDPPDTPSIDMDIGDDPKDAQVVPRDIDNRNRPRPD/DKKKKWKFAPVLVVLLVVLDVVLDFPDKDKDWDWPDVVDTHIIMIMITDHDDVCPVVNVVSNCVSQDDPDPPGTDMDIGDDPWDADVVVRDID/DKKKKKKAAPVLVVQLQVLCVVLVFPDKDKDWDWDDVTHIIMIIIGDDDVVCPVSNVVSCVVRQDDPDPPGIDMDIGDDPWAADVVVRGTD

B-factor: mean 29.21, std 17.88, range [8.12, 113.62]